Protein AF-A0A7S4DII8-F1 (afdb_monomer_lite)

Foldseek 3Di:
DDDDDDDDDDDDDPPPPPDPPPPPPVVVVPPLDDDDPLVLLV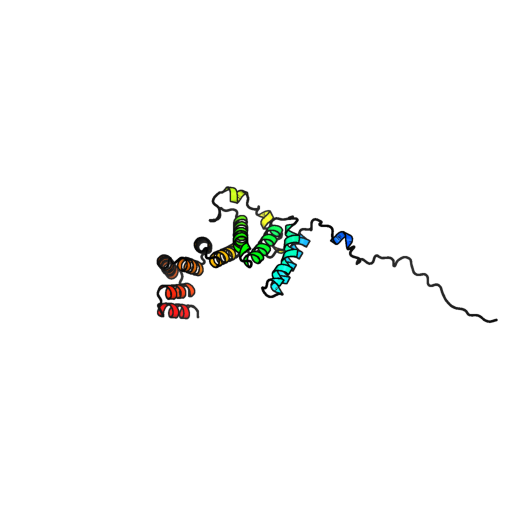LLVVLVVLVVVDDPDPVSLVVSVVSLCSSCVHPDADQSNLLSLLSNLVSQCVPPVSNVVSLVSLVLSLLLVDCDQDPPHDDNVSNVVRDDPVRNCPCPVSHPDDPSLVSLLVSLVSCVVVLVLVVSLVSCVVSVVLLSNLVSCVSVVVLVVSLVSLVVVCVVPNALSSLVSNCVSVVDPVSNVVSVVRVD

InterPro domains:
  IPR044244 Tetratricopeptide repeat protein TTC27/Emw1 [PTHR16193] (22-232)

Sequence (232 aa):
KFTEREGAEVDRDPAEAAAEPNTVADAGLTSDGNLRMVDQAILLALCLDVQNSNPKCGLTREQMQPYLDRVLKNPNNWMIYSTGLLERAWLECERTHARERAVLQLQALVDQHSNRLALTQSTTRSVEESAPVGDRLAYVHHLVYPPRWELKKDTAQRYAGMGVFGSAAAMFEELGMWEEVVECYTGMGQTQRAKKIVEERLATEPTPGLWAALGGLEQSKEHYQKAWELSK

Radius of gyration: 28.79 Å; chains: 1; bounding box: 94×70×75 Å

pLDDT: mean 84.73, std 17.84, range [30.33, 96.75]

Structure (mmCIF, N/CA/C/O backbone):
data_AF-A0A7S4DII8-F1
#
_entry.id   AF-A0A7S4DII8-F1
#
loop_
_atom_site.group_PDB
_atom_site.id
_atom_site.type_symbol
_atom_site.label_atom_id
_atom_site.label_alt_id
_atom_site.label_comp_id
_atom_site.label_asym_id
_atom_site.label_entity_id
_atom_site.label_seq_id
_atom_site.pdbx_PDB_ins_code
_atom_site.Cartn_x
_atom_site.Cartn_y
_atom_site.Cartn_z
_atom_site.occupancy
_atom_site.B_iso_or_equiv
_atom_site.auth_seq_id
_atom_site.auth_comp_id
_atom_site.auth_asym_id
_atom_site.auth_atom_id
_atom_site.pdbx_PDB_model_num
ATOM 1 N N . LYS A 1 1 ? 67.537 -51.366 -47.519 1.00 40.41 1 LYS A N 1
ATOM 2 C CA . LYS A 1 1 ? 67.077 -50.123 -46.858 1.00 40.41 1 LYS A CA 1
ATOM 3 C C . LYS A 1 1 ? 65.574 -50.066 -47.057 1.00 40.41 1 LYS A C 1
ATOM 5 O O . LYS A 1 1 ? 65.140 -49.909 -48.186 1.00 40.41 1 LYS A O 1
ATOM 10 N N . PHE A 1 2 ? 64.837 -50.388 -46.003 1.00 30.33 2 PHE A N 1
ATOM 11 C CA . PHE A 1 2 ? 63.390 -50.563 -45.973 1.00 30.33 2 PHE A CA 1
ATOM 12 C C . PHE A 1 2 ? 62.877 -49.457 -45.052 1.00 30.33 2 PHE A C 1
ATOM 14 O O . PHE A 1 2 ? 63.332 -49.408 -43.914 1.00 30.33 2 PHE A O 1
ATOM 21 N N . THR A 1 3 ? 62.024 -48.563 -45.540 1.00 33.75 3 THR A N 1
ATOM 22 C CA . THR A 1 3 ? 61.312 -47.578 -44.710 1.00 33.75 3 THR A CA 1
ATOM 23 C C . THR A 1 3 ? 59.948 -47.319 -45.344 1.00 33.75 3 THR A C 1
ATOM 25 O O . THR A 1 3 ? 59.850 -46.643 -46.364 1.00 33.75 3 THR A O 1
ATOM 28 N N . GLU A 1 4 ? 58.975 -48.032 -44.778 1.00 33.38 4 GLU A N 1
ATOM 29 C CA . GLU A 1 4 ? 57.626 -47.619 -44.357 1.00 33.38 4 GLU A CA 1
ATOM 30 C C . GLU A 1 4 ? 56.698 -46.850 -45.317 1.00 33.38 4 GLU A C 1
ATOM 32 O O . GLU A 1 4 ? 56.954 -45.734 -45.759 1.00 33.38 4 GLU A O 1
ATOM 37 N N . ARG A 1 5 ? 55.545 -47.493 -45.558 1.00 38.06 5 ARG A N 1
ATOM 38 C CA . ARG A 1 5 ? 54.256 -46.904 -45.941 1.00 38.06 5 ARG A CA 1
ATOM 39 C C . ARG A 1 5 ? 53.531 -46.445 -44.674 1.00 38.06 5 ARG A C 1
ATOM 41 O O . ARG A 1 5 ? 53.504 -47.231 -43.739 1.00 38.06 5 ARG A O 1
ATOM 48 N N . GLU A 1 6 ? 52.867 -45.292 -44.736 1.00 32.00 6 GLU A N 1
ATOM 49 C CA . GLU A 1 6 ? 51.623 -44.874 -44.044 1.00 32.00 6 GLU A CA 1
ATOM 50 C C . GLU A 1 6 ? 51.442 -43.371 -44.358 1.00 32.00 6 GLU A C 1
ATOM 52 O O . GLU A 1 6 ? 52.433 -42.667 -44.493 1.00 32.00 6 GLU A O 1
ATOM 57 N N . GLY A 1 7 ? 50.278 -42.767 -44.577 1.00 31.52 7 GLY A N 1
ATOM 58 C CA . GLY A 1 7 ? 48.875 -43.157 -44.522 1.00 31.52 7 GLY A CA 1
ATOM 59 C C . GLY A 1 7 ? 48.056 -42.038 -45.199 1.00 31.52 7 GLY A C 1
ATOM 60 O O . GLY A 1 7 ? 48.564 -40.945 -45.438 1.00 31.52 7 GLY A O 1
ATOM 61 N N . ALA A 1 8 ? 46.823 -42.355 -45.586 1.00 32.09 8 ALA A N 1
ATOM 62 C CA . ALA A 1 8 ? 45.967 -41.572 -46.471 1.00 32.09 8 ALA A CA 1
ATOM 63 C C . ALA A 1 8 ? 45.581 -40.173 -45.945 1.00 32.09 8 ALA A C 1
ATOM 65 O O . ALA A 1 8 ? 45.189 -40.006 -44.791 1.00 32.09 8 ALA A O 1
ATOM 66 N N . GLU A 1 9 ? 45.627 -39.195 -46.848 1.00 32.97 9 GLU A N 1
ATOM 67 C CA . GLU A 1 9 ? 45.079 -37.849 -46.701 1.00 32.97 9 GLU A CA 1
ATOM 68 C C . GLU A 1 9 ? 43.548 -37.941 -46.833 1.00 32.97 9 GLU A C 1
ATOM 70 O O . GLU A 1 9 ? 43.020 -38.258 -47.899 1.00 32.97 9 GLU A O 1
ATOM 75 N N . VAL A 1 10 ? 42.832 -37.775 -45.718 1.00 37.22 10 VAL A N 1
ATOM 76 C CA . VAL A 1 10 ? 41.367 -37.680 -45.715 1.00 37.22 10 VAL A CA 1
ATOM 77 C C . VAL A 1 10 ? 41.007 -36.221 -45.967 1.00 37.22 10 VAL A C 1
ATOM 79 O O . VAL A 1 10 ? 41.118 -35.388 -45.065 1.00 37.22 10 VAL A O 1
ATOM 82 N N . ASP A 1 11 ? 40.592 -35.943 -47.202 1.00 35.69 11 ASP A N 1
ATOM 83 C CA . ASP A 1 11 ? 39.875 -34.732 -47.599 1.00 35.69 11 ASP A CA 1
ATOM 84 C C . ASP A 1 11 ? 38.694 -34.525 -46.637 1.00 35.69 11 ASP A C 1
ATOM 86 O O . ASP A 1 11 ? 37.778 -35.347 -46.568 1.00 35.69 11 ASP A O 1
ATOM 90 N N . ARG A 1 12 ? 38.739 -33.451 -45.843 1.00 36.56 12 ARG A N 1
ATOM 91 C CA . ARG A 1 12 ? 37.585 -32.979 -45.073 1.00 36.56 12 ARG A CA 1
ATOM 92 C C . ARG A 1 12 ? 36.904 -31.884 -45.883 1.00 36.56 12 ARG A C 1
ATOM 94 O O . ARG A 1 12 ? 37.517 -30.858 -46.167 1.00 36.56 12 ARG A O 1
ATOM 101 N N . ASP A 1 13 ? 35.650 -32.134 -46.248 1.00 34.12 13 ASP A N 1
ATOM 102 C CA . ASP A 1 13 ? 34.778 -31.226 -46.993 1.00 34.12 13 ASP A CA 1
ATOM 103 C C . ASP A 1 13 ? 34.766 -29.795 -46.408 1.00 34.12 13 ASP A C 1
ATOM 105 O O . ASP A 1 13 ? 34.750 -29.621 -45.186 1.00 34.12 13 ASP A O 1
ATOM 109 N N . PRO A 1 14 ? 34.667 -28.738 -47.240 1.00 39.62 14 PRO A N 1
ATOM 110 C CA . PRO A 1 14 ? 34.670 -27.340 -46.793 1.00 39.62 14 PRO A CA 1
ATOM 111 C C . PRO A 1 14 ? 33.338 -26.883 -46.156 1.00 39.62 14 PRO A C 1
ATOM 113 O O . PRO A 1 14 ? 33.061 -25.687 -46.088 1.00 39.62 14 PRO A O 1
ATOM 116 N N . ALA A 1 15 ? 32.493 -27.809 -45.696 1.00 40.50 15 ALA A N 1
ATOM 117 C CA . ALA A 1 15 ? 31.134 -27.533 -45.225 1.00 40.50 15 ALA A CA 1
ATOM 118 C C . ALA A 1 15 ? 30.969 -27.533 -43.691 1.00 40.50 15 ALA A C 1
ATOM 120 O O . ALA A 1 15 ? 29.856 -27.352 -43.203 1.00 40.50 15 ALA A O 1
ATOM 121 N N . GLU A 1 16 ? 32.050 -27.680 -42.919 1.00 36.59 16 GLU A N 1
ATOM 122 C CA . GLU A 1 16 ? 32.001 -27.743 -41.446 1.00 36.59 16 GLU A CA 1
ATOM 123 C C . GLU A 1 16 ? 32.653 -26.520 -40.769 1.00 36.59 16 GLU A C 1
ATOM 125 O O . GLU A 1 16 ? 33.280 -26.610 -39.720 1.00 36.59 16 GLU A O 1
ATOM 130 N N . ALA A 1 17 ? 32.493 -25.341 -41.377 1.00 38.16 17 ALA A N 1
ATOM 131 C CA . ALA A 1 17 ? 32.779 -24.040 -40.759 1.00 38.16 17 ALA A CA 1
ATOM 132 C C . ALA A 1 17 ? 31.478 -23.267 -40.459 1.00 38.16 17 ALA A C 1
ATOM 134 O O . ALA A 1 17 ? 31.406 -22.044 -40.598 1.00 38.16 17 ALA A O 1
ATOM 135 N N . ALA A 1 18 ? 30.417 -23.986 -40.082 1.00 40.31 18 ALA A N 1
ATOM 136 C CA . ALA A 1 18 ? 29.196 -23.382 -39.571 1.00 40.31 18 ALA A CA 1
ATOM 137 C C . ALA A 1 18 ? 29.455 -22.880 -38.143 1.00 40.31 18 ALA A C 1
ATOM 139 O O . ALA A 1 18 ? 29.553 -23.667 -37.209 1.00 40.31 18 ALA A O 1
ATOM 140 N N . ALA A 1 19 ? 29.617 -21.560 -38.039 1.00 43.53 19 ALA A N 1
ATOM 141 C CA . ALA A 1 19 ? 29.603 -20.722 -36.844 1.00 43.53 19 ALA A CA 1
ATOM 142 C C . ALA A 1 19 ? 29.223 -21.434 -35.533 1.00 43.53 19 ALA A C 1
ATOM 144 O O . ALA A 1 19 ? 28.064 -21.795 -35.333 1.00 43.53 19 ALA A O 1
ATOM 145 N N . GLU A 1 20 ? 30.166 -21.525 -34.594 1.00 37.75 20 GLU A N 1
ATOM 146 C CA . GLU A 1 20 ? 29.816 -21.675 -33.181 1.00 37.75 20 GLU A CA 1
ATOM 147 C C . GLU A 1 20 ? 28.976 -20.452 -32.764 1.00 37.75 20 GLU A C 1
ATOM 149 O O . GLU A 1 20 ? 29.495 -19.333 -32.777 1.00 37.75 20 GLU A O 1
ATOM 154 N N . PRO A 1 21 ? 27.690 -20.591 -32.390 1.00 46.25 21 PRO A N 1
ATOM 155 C CA . PRO A 1 21 ? 26.847 -19.425 -32.138 1.00 46.25 21 PRO A CA 1
ATOM 156 C C . PRO A 1 21 ? 26.993 -18.864 -30.712 1.00 46.25 21 PRO A C 1
ATOM 158 O O . PRO A 1 21 ? 26.173 -18.050 -30.305 1.00 46.25 21 PRO A O 1
ATOM 161 N N . ASN A 1 22 ? 28.006 -19.270 -29.935 1.00 48.00 22 ASN A N 1
ATOM 162 C CA . ASN A 1 22 ? 28.030 -19.042 -28.482 1.00 48.00 22 ASN A CA 1
ATOM 163 C C . ASN A 1 22 ? 29.329 -18.430 -27.932 1.00 48.00 22 ASN A C 1
ATOM 165 O O . ASN A 1 22 ? 29.683 -18.670 -26.780 1.00 48.00 22 ASN A O 1
ATOM 169 N N . THR A 1 23 ? 30.015 -17.578 -28.691 1.00 44.47 23 THR A N 1
ATOM 170 C CA . THR A 1 23 ? 30.897 -16.579 -28.066 1.00 44.47 23 THR A CA 1
ATOM 171 C C . THR A 1 23 ? 30.128 -15.271 -27.963 1.00 44.47 23 THR A C 1
ATOM 173 O O . THR A 1 23 ? 30.103 -14.451 -28.876 1.00 44.47 23 THR A O 1
ATOM 176 N N . VAL A 1 24 ? 29.422 -15.098 -26.843 1.00 53.53 24 VAL A N 1
ATOM 177 C CA . VAL A 1 24 ? 28.792 -13.818 -26.510 1.00 53.53 24 VAL A CA 1
ATOM 178 C C . VAL A 1 24 ? 29.931 -12.807 -26.384 1.00 53.53 24 VAL A C 1
ATOM 180 O O . VAL A 1 24 ? 30.729 -12.881 -25.454 1.00 53.53 24 VAL A O 1
ATOM 183 N N . ALA A 1 25 ? 30.087 -11.928 -27.373 1.00 51.91 25 ALA A N 1
ATOM 184 C CA . ALA A 1 25 ? 31.142 -10.926 -27.368 1.00 51.91 25 ALA A CA 1
ATOM 185 C C . ALA A 1 25 ? 30.905 -9.950 -26.202 1.00 51.91 25 ALA A C 1
ATOM 187 O O . ALA A 1 25 ? 30.083 -9.037 -26.288 1.00 51.91 25 ALA A O 1
ATOM 188 N N . ASP A 1 26 ? 31.640 -10.156 -25.110 1.00 53.94 26 ASP A N 1
ATOM 189 C CA . ASP A 1 26 ? 31.496 -9.454 -23.824 1.00 53.94 26 ASP A CA 1
ATOM 190 C C . ASP A 1 26 ? 31.662 -7.924 -23.945 1.00 53.94 26 ASP A C 1
ATOM 192 O O . ASP A 1 26 ? 31.077 -7.131 -23.209 1.00 53.94 26 ASP A O 1
ATOM 196 N N . ALA A 1 27 ? 32.383 -7.475 -24.976 1.00 54.47 27 ALA A N 1
ATOM 197 C CA . ALA A 1 27 ? 32.589 -6.058 -25.262 1.00 54.47 27 ALA A CA 1
ATOM 198 C C . ALA A 1 27 ? 31.288 -5.298 -25.601 1.00 54.47 27 ALA A C 1
ATOM 200 O O . ALA A 1 27 ? 31.200 -4.103 -25.334 1.00 54.47 27 ALA A O 1
ATOM 201 N N . GLY A 1 28 ? 30.264 -5.967 -26.150 1.00 55.03 28 GLY A N 1
ATOM 202 C CA . GLY A 1 28 ? 28.952 -5.358 -26.414 1.00 55.03 28 GLY A CA 1
ATOM 203 C C . GLY A 1 28 ? 28.025 -5.333 -25.193 1.00 55.03 28 GLY A C 1
ATOM 204 O O . GLY A 1 28 ? 27.148 -4.471 -25.109 1.00 55.03 28 GLY A O 1
ATOM 205 N N . LEU A 1 29 ? 28.245 -6.233 -24.227 1.00 55.31 29 LEU A N 1
ATOM 206 C CA . LEU A 1 29 ? 27.440 -6.387 -23.005 1.00 55.31 29 LEU A CA 1
ATOM 207 C C . LEU A 1 29 ? 27.667 -5.259 -21.987 1.00 55.31 29 LEU A C 1
ATOM 209 O O . LEU A 1 29 ? 26.799 -4.992 -21.160 1.00 55.31 29 LEU A O 1
ATOM 213 N N . THR A 1 30 ? 28.805 -4.569 -22.076 1.00 58.28 30 THR A N 1
ATOM 214 C CA . THR A 1 30 ? 29.128 -3.391 -21.249 1.00 58.28 30 THR A CA 1
ATOM 215 C C . THR A 1 30 ? 28.595 -2.078 -21.825 1.00 58.28 30 THR A C 1
ATOM 217 O O . THR A 1 30 ? 28.635 -1.049 -21.151 1.00 58.28 30 THR A O 1
ATOM 220 N N . SER A 1 31 ? 28.074 -2.088 -23.058 1.00 65.25 31 SER A N 1
ATOM 221 C CA . SER A 1 31 ? 27.426 -0.906 -23.619 1.00 65.25 31 SER A CA 1
ATOM 222 C C . SER A 1 31 ? 26.049 -0.719 -22.975 1.00 65.25 31 SER A C 1
ATOM 224 O O . SER A 1 31 ? 25.193 -1.604 -23.008 1.00 65.25 31 SER A O 1
ATOM 226 N N . ASP A 1 32 ? 25.824 0.450 -22.374 1.00 70.50 32 ASP A N 1
ATOM 227 C CA . ASP A 1 32 ? 24.556 0.856 -21.756 1.00 70.50 32 ASP A CA 1
ATOM 228 C C . ASP A 1 32 ? 23.466 1.148 -22.811 1.00 70.50 32 ASP A C 1
ATOM 230 O O . ASP A 1 32 ? 22.882 2.231 -22.870 1.00 70.50 32 ASP A O 1
ATOM 234 N N . GLY A 1 33 ? 23.195 0.183 -23.689 1.00 82.19 33 GLY A N 1
ATOM 235 C CA . GLY A 1 33 ? 22.183 0.291 -24.733 1.00 82.19 33 GLY A CA 1
ATOM 236 C C . GLY A 1 33 ? 20.759 0.358 -24.175 1.00 82.19 33 GLY A C 1
ATOM 237 O O . GLY A 1 33 ? 20.465 -0.082 -23.054 1.00 82.19 33 GLY A O 1
ATOM 238 N N . ASN A 1 34 ? 19.836 0.889 -24.976 1.00 87.38 34 ASN A N 1
ATOM 239 C CA . ASN A 1 34 ? 18.417 0.792 -24.656 1.00 87.38 34 ASN A CA 1
ATOM 240 C C . ASN A 1 34 ? 17.956 -0.673 -24.764 1.00 87.38 34 ASN A C 1
ATOM 242 O O . ASN A 1 34 ? 18.225 -1.337 -25.763 1.00 87.38 34 ASN A O 1
ATOM 246 N N . LEU A 1 35 ? 17.284 -1.173 -23.726 1.00 88.88 35 LEU A N 1
ATOM 247 C CA . LEU A 1 35 ? 16.740 -2.531 -23.714 1.00 88.88 35 LEU A CA 1
ATOM 248 C C . LEU A 1 35 ? 15.432 -2.574 -24.492 1.00 88.88 35 LEU A C 1
ATOM 250 O O . LEU A 1 35 ? 14.700 -1.589 -24.544 1.00 88.88 35 LEU A O 1
ATOM 254 N N . ARG A 1 36 ? 15.091 -3.738 -25.043 1.00 92.00 36 ARG A N 1
ATOM 255 C CA . ARG A 1 36 ? 13.743 -3.942 -25.582 1.00 92.00 36 ARG A CA 1
ATOM 256 C C . ARG A 1 36 ? 12.759 -4.079 -24.421 1.00 92.00 36 ARG A C 1
ATOM 258 O O . ARG A 1 36 ? 13.123 -4.543 -23.342 1.00 92.00 36 ARG A O 1
ATOM 265 N N . MET A 1 37 ? 11.491 -3.749 -24.660 1.00 92.31 37 MET A N 1
ATOM 266 C CA . MET A 1 37 ? 10.430 -3.863 -23.648 1.00 92.31 37 MET A CA 1
ATOM 267 C C . MET A 1 37 ? 10.325 -5.279 -23.056 1.00 92.31 37 MET A C 1
ATOM 269 O O . MET A 1 37 ? 10.137 -5.438 -21.855 1.00 92.31 37 MET A O 1
ATOM 273 N N . VAL A 1 38 ? 10.505 -6.312 -23.885 1.00 92.31 38 VAL A N 1
ATOM 274 C CA . VAL A 1 38 ? 10.486 -7.716 -23.438 1.00 92.31 38 VAL A CA 1
ATOM 275 C C . VAL A 1 38 ? 11.648 -8.013 -22.489 1.00 92.31 38 VAL A C 1
ATOM 277 O O . VAL A 1 38 ? 11.435 -8.635 -21.455 1.00 92.31 38 VAL A O 1
ATOM 280 N N . ASP A 1 39 ? 12.852 -7.517 -22.787 1.00 92.62 39 ASP A N 1
ATOM 281 C CA . ASP A 1 39 ? 14.021 -7.720 -21.923 1.00 92.62 39 ASP A CA 1
ATOM 282 C C . ASP A 1 39 ? 13.822 -7.010 -20.571 1.00 92.62 39 ASP A C 1
ATOM 284 O O . ASP A 1 39 ? 14.167 -7.552 -19.526 1.00 92.62 39 ASP A O 1
ATOM 288 N N . GLN A 1 40 ? 13.191 -5.828 -20.567 1.00 93.81 40 GLN A N 1
ATOM 289 C CA . GLN A 1 40 ? 12.830 -5.122 -19.331 1.00 93.81 40 GLN A CA 1
ATOM 290 C C . GLN A 1 40 ? 11.802 -5.893 -18.497 1.00 93.81 40 GLN A C 1
ATOM 292 O O . GLN A 1 40 ? 11.956 -5.987 -17.282 1.00 93.81 40 GLN A O 1
ATOM 297 N N . ALA A 1 41 ? 10.784 -6.476 -19.135 1.00 93.88 41 ALA A N 1
ATOM 298 C CA . ALA A 1 41 ? 9.806 -7.318 -18.449 1.00 93.88 41 ALA A CA 1
ATOM 299 C C . ALA A 1 41 ? 10.453 -8.585 -17.861 1.00 93.88 41 ALA A C 1
ATOM 301 O O . ALA A 1 41 ? 10.139 -8.962 -16.736 1.00 93.88 41 ALA A O 1
ATOM 302 N N . ILE A 1 42 ? 11.406 -9.200 -18.574 1.00 94.25 42 ILE A N 1
ATOM 303 C CA . ILE A 1 42 ? 12.176 -10.346 -18.066 1.00 94.25 42 ILE A CA 1
ATOM 304 C C . ILE A 1 42 ? 13.004 -9.946 -16.839 1.00 94.25 42 ILE A C 1
ATOM 306 O O . ILE A 1 42 ? 13.022 -10.686 -15.861 1.00 94.25 42 ILE A O 1
ATOM 310 N N . LEU A 1 43 ? 13.656 -8.778 -16.845 1.00 94.69 43 LEU A N 1
ATOM 311 C CA . LEU A 1 43 ? 14.414 -8.304 -15.679 1.00 94.69 43 LEU A CA 1
ATOM 312 C C . LEU A 1 43 ? 13.522 -8.096 -14.446 1.00 94.69 43 LEU A C 1
ATOM 314 O O . LEU A 1 43 ? 13.935 -8.455 -13.347 1.00 94.69 43 LEU A O 1
ATOM 318 N N . LEU A 1 44 ? 12.307 -7.569 -14.621 1.00 95.00 44 LEU A N 1
ATOM 319 C CA . LEU A 1 44 ? 11.323 -7.457 -13.535 1.00 95.00 44 LEU A CA 1
ATOM 320 C C . LEU A 1 44 ? 10.868 -8.840 -13.044 1.00 95.00 44 LEU A C 1
ATOM 322 O O . LEU A 1 44 ? 10.808 -9.086 -11.845 1.00 95.00 44 LEU A O 1
ATOM 326 N N . ALA A 1 45 ? 10.639 -9.790 -13.953 1.00 94.75 45 ALA A N 1
ATOM 327 C CA . ALA A 1 45 ? 10.307 -11.161 -13.570 1.00 94.75 45 ALA A CA 1
ATOM 328 C C . ALA A 1 45 ? 11.439 -11.840 -12.774 1.00 94.75 45 ALA A C 1
ATOM 330 O O . ALA A 1 45 ? 11.169 -12.520 -11.787 1.00 94.75 45 ALA A O 1
ATOM 331 N N . LEU A 1 46 ? 12.704 -11.622 -13.157 1.00 95.25 46 LEU A N 1
ATOM 332 C CA . LEU A 1 46 ? 13.870 -12.105 -12.406 1.00 95.25 46 LEU A CA 1
ATOM 333 C C . LEU A 1 46 ? 13.984 -11.434 -11.030 1.00 95.25 46 LEU A C 1
ATOM 335 O O . LEU A 1 46 ? 14.320 -12.094 -10.050 1.00 95.25 46 LEU A O 1
ATOM 339 N N . CYS A 1 47 ? 13.677 -10.139 -10.940 1.00 95.25 47 CYS A N 1
ATOM 340 C CA . CYS A 1 47 ? 13.616 -9.409 -9.674 1.00 95.25 47 CYS A CA 1
ATOM 341 C C . CYS A 1 47 ? 12.588 -10.046 -8.720 1.00 95.25 47 CYS A C 1
ATOM 343 O O . CYS A 1 47 ? 12.902 -10.346 -7.565 1.00 95.25 47 CYS A O 1
ATOM 345 N N . LEU A 1 48 ? 11.390 -10.344 -9.227 1.00 93.44 48 LEU A N 1
ATOM 346 C CA . LEU A 1 48 ? 10.337 -11.023 -8.476 1.00 93.44 48 LEU A CA 1
ATOM 347 C C . LEU A 1 48 ? 10.718 -12.462 -8.085 1.00 93.44 48 LEU A C 1
ATOM 349 O O . LEU A 1 48 ? 10.418 -12.898 -6.975 1.00 93.44 48 LEU A O 1
ATOM 353 N N . ASP A 1 49 ? 11.405 -13.202 -8.956 1.00 95.19 49 ASP A N 1
ATOM 354 C CA . ASP A 1 49 ? 11.904 -14.547 -8.641 1.00 95.19 49 ASP A CA 1
ATOM 355 C C . ASP A 1 49 ? 12.898 -14.531 -7.470 1.00 95.19 49 ASP A C 1
ATOM 357 O O . ASP A 1 49 ? 12.782 -15.328 -6.535 1.00 95.19 49 ASP A O 1
ATOM 361 N N . VAL A 1 50 ? 13.812 -13.553 -7.450 1.00 94.88 50 VAL A N 1
ATOM 362 C CA . VAL A 1 50 ? 14.715 -13.327 -6.311 1.00 94.88 50 VAL A CA 1
ATOM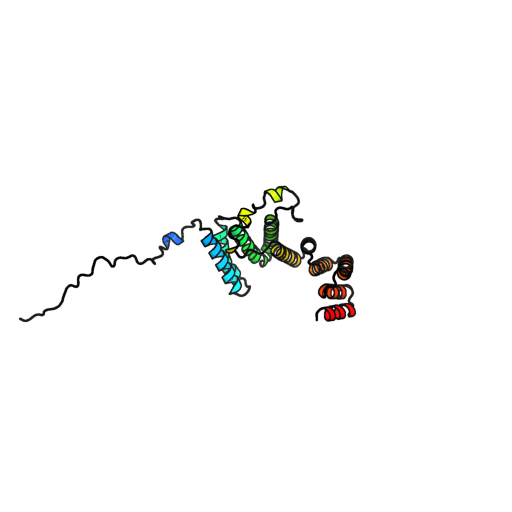 363 C C . VAL A 1 50 ? 13.916 -13.053 -5.037 1.00 94.88 50 VAL A C 1
ATOM 365 O O . VAL A 1 50 ? 14.241 -13.621 -3.994 1.00 94.88 50 VAL A O 1
ATOM 368 N N . GLN A 1 51 ? 12.863 -12.235 -5.109 1.00 92.44 51 GLN A N 1
ATOM 369 C CA . GLN A 1 51 ? 12.002 -11.944 -3.961 1.00 92.44 51 GLN A CA 1
ATOM 370 C C . GLN A 1 51 ? 11.286 -13.191 -3.425 1.00 92.44 51 GLN A C 1
ATOM 372 O O . GLN A 1 51 ? 11.170 -13.351 -2.211 1.00 92.44 51 GLN A O 1
ATOM 377 N N . ASN A 1 52 ? 10.809 -14.064 -4.315 1.00 93.44 52 ASN A N 1
ATOM 378 C CA . ASN A 1 52 ? 10.056 -15.266 -3.957 1.00 93.44 52 ASN A CA 1
ATOM 379 C C . ASN A 1 52 ? 10.952 -16.394 -3.431 1.00 93.44 52 ASN A C 1
ATOM 381 O O . ASN A 1 52 ? 10.543 -17.150 -2.551 1.00 93.44 52 ASN A O 1
ATOM 385 N N . SER A 1 53 ? 12.170 -16.503 -3.961 1.00 94.69 53 SER A N 1
ATOM 386 C CA . SER A 1 53 ? 13.113 -17.576 -3.628 1.00 94.69 53 SER A CA 1
ATOM 387 C C . SER A 1 53 ? 13.932 -17.302 -2.364 1.00 94.69 53 SER A C 1
ATOM 389 O O . SER A 1 53 ? 14.520 -18.225 -1.800 1.00 94.69 53 SER A O 1
ATOM 391 N N . ASN A 1 54 ? 13.989 -16.049 -1.904 1.00 93.19 54 ASN A N 1
ATOM 392 C CA . ASN A 1 54 ? 14.831 -15.638 -0.784 1.00 93.19 54 ASN A CA 1
ATOM 393 C C . ASN A 1 54 ? 14.011 -15.100 0.397 1.00 93.19 54 ASN A C 1
ATOM 395 O O . ASN A 1 54 ? 12.930 -14.538 0.222 1.00 93.19 54 ASN A O 1
ATOM 399 N N . PRO A 1 55 ? 14.529 -15.206 1.634 1.00 92.94 55 PRO A N 1
ATOM 400 C CA . PRO A 1 55 ? 13.902 -14.570 2.784 1.00 92.94 55 PRO A CA 1
ATOM 401 C C . PRO A 1 55 ? 13.924 -13.040 2.658 1.00 92.94 55 PRO A C 1
ATOM 403 O O . PRO A 1 55 ? 14.803 -12.451 2.022 1.00 92.94 55 PRO A O 1
ATOM 406 N N . LYS A 1 56 ? 12.990 -12.373 3.345 1.00 86.88 56 LYS A N 1
ATOM 407 C CA . LYS A 1 56 ? 12.961 -10.908 3.446 1.00 86.88 56 LYS A CA 1
ATOM 408 C C . LYS A 1 56 ? 14.132 -10.426 4.308 1.00 86.88 56 LYS A C 1
ATOM 410 O O . LYS A 1 56 ? 14.061 -10.453 5.534 1.00 86.88 56 LYS A O 1
ATOM 415 N N . CYS A 1 57 ? 15.224 -10.009 3.674 1.00 88.88 57 CYS A N 1
ATOM 416 C CA . CYS A 1 57 ? 16.389 -9.444 4.348 1.00 88.88 57 CYS A CA 1
ATOM 417 C C . CYS A 1 57 ? 17.065 -8.366 3.487 1.00 88.88 57 CYS A C 1
ATOM 419 O O . CYS A 1 57 ? 16.739 -8.181 2.312 1.00 88.88 57 CYS A O 1
ATOM 421 N N . GLY A 1 58 ? 18.026 -7.646 4.075 1.00 89.25 58 GLY A N 1
ATOM 422 C CA . GLY A 1 58 ? 18.764 -6.598 3.367 1.00 89.25 58 GLY A CA 1
ATOM 423 C C . GLY A 1 58 ? 19.508 -7.109 2.130 1.00 89.25 58 GLY A C 1
ATOM 424 O O . GLY A 1 58 ? 19.549 -6.398 1.135 1.00 89.25 58 GLY A O 1
ATOM 425 N N . LEU A 1 59 ? 20.027 -8.343 2.159 1.00 91.69 59 LEU A N 1
ATOM 426 C CA . LEU A 1 59 ? 20.770 -8.924 1.037 1.00 91.69 59 LEU A CA 1
ATOM 427 C C . LEU A 1 59 ? 19.882 -9.126 -0.197 1.00 91.69 59 LEU A C 1
ATOM 429 O O . LEU A 1 59 ? 20.267 -8.722 -1.288 1.00 91.69 59 LEU A O 1
ATOM 433 N N . THR A 1 60 ? 18.675 -9.668 -0.008 1.00 92.62 60 THR A N 1
ATOM 434 C CA . THR A 1 60 ? 17.684 -9.855 -1.080 1.00 92.62 60 THR A CA 1
ATOM 435 C C . THR A 1 60 ? 17.376 -8.529 -1.771 1.00 92.62 60 THR A C 1
ATOM 437 O O . THR A 1 60 ? 17.350 -8.451 -2.994 1.00 92.62 60 THR A O 1
ATOM 440 N N . ARG A 1 61 ? 17.239 -7.446 -0.998 1.00 91.88 61 ARG A N 1
ATOM 441 C CA . ARG A 1 61 ? 17.035 -6.102 -1.550 1.00 91.88 61 ARG A CA 1
ATOM 442 C C . ARG A 1 61 ? 18.223 -5.623 -2.380 1.00 91.88 61 ARG A C 1
ATOM 444 O O . ARG A 1 61 ? 18.014 -5.114 -3.476 1.00 91.88 61 ARG A O 1
ATOM 451 N N . GLU A 1 62 ? 19.446 -5.752 -1.866 1.00 93.44 62 GLU A N 1
ATOM 452 C CA . GLU A 1 62 ? 20.633 -5.321 -2.616 1.00 93.44 62 GLU A CA 1
ATOM 453 C C . GLU A 1 62 ? 20.832 -6.160 -3.894 1.00 93.44 62 GLU A C 1
ATOM 455 O O . GLU A 1 62 ? 21.324 -5.642 -4.891 1.00 93.44 62 GLU A O 1
ATOM 460 N N . GLN A 1 63 ? 20.385 -7.422 -3.906 1.00 94.88 63 GLN A N 1
ATOM 461 C CA . GLN A 1 63 ? 20.363 -8.265 -5.106 1.00 94.88 63 GLN A CA 1
ATOM 462 C C . GLN A 1 63 ? 19.288 -7.836 -6.117 1.00 94.88 63 GLN A C 1
ATOM 464 O O . GLN A 1 63 ? 19.529 -7.896 -7.319 1.00 94.88 63 GLN A O 1
ATOM 469 N N . MET A 1 64 ? 18.115 -7.396 -5.655 1.00 95.12 64 MET A N 1
ATOM 470 C CA . MET A 1 64 ? 17.016 -6.934 -6.517 1.00 95.12 64 MET A CA 1
ATOM 471 C C . MET A 1 64 ? 17.287 -5.559 -7.151 1.00 95.12 64 MET A C 1
ATOM 473 O O . MET A 1 64 ? 16.937 -5.323 -8.308 1.00 95.12 64 MET A O 1
ATOM 477 N N . GLN A 1 65 ? 17.946 -4.658 -6.418 1.00 94.50 65 GLN A N 1
ATOM 478 C CA . GLN A 1 65 ? 18.232 -3.284 -6.844 1.00 94.50 65 GLN A CA 1
ATOM 479 C C . GLN A 1 65 ? 18.831 -3.146 -8.265 1.00 94.50 65 GLN A C 1
ATOM 481 O O . GLN A 1 65 ? 18.299 -2.341 -9.032 1.00 94.50 65 GLN A O 1
ATOM 486 N N . PRO A 1 66 ? 19.870 -3.903 -8.683 1.00 94.56 66 PRO A N 1
ATOM 487 C CA . PRO A 1 66 ? 20.456 -3.755 -10.018 1.00 94.56 66 PRO A CA 1
ATOM 488 C C . PRO A 1 66 ? 19.483 -4.069 -11.164 1.00 94.56 66 PRO A C 1
ATOM 490 O O . PRO A 1 66 ? 19.564 -3.428 -12.214 1.00 94.56 66 PRO A O 1
ATOM 493 N N . TYR A 1 67 ? 18.547 -5.008 -10.981 1.00 94.69 67 TYR A N 1
ATOM 494 C CA . TYR A 1 67 ? 17.517 -5.297 -11.988 1.00 94.69 67 TYR A CA 1
ATOM 495 C C . TYR A 1 67 ? 16.610 -4.081 -12.192 1.00 94.69 67 TYR A C 1
ATOM 497 O O . TYR A 1 67 ? 16.375 -3.651 -13.324 1.00 94.69 67 TYR A O 1
ATOM 505 N N . LEU A 1 68 ? 16.166 -3.483 -11.086 1.00 95.38 68 LEU A N 1
ATOM 506 C CA . LEU A 1 68 ? 15.304 -2.306 -11.086 1.00 95.38 68 LEU A CA 1
ATOM 507 C C . LEU A 1 68 ? 16.016 -1.087 -11.670 1.00 95.38 68 LEU A C 1
ATOM 509 O O . LEU A 1 68 ? 15.473 -0.427 -12.555 1.00 95.38 68 LEU A O 1
ATOM 513 N N . ASP A 1 69 ? 17.252 -0.818 -11.251 1.00 94.44 69 ASP A N 1
ATOM 514 C CA . ASP A 1 69 ? 18.040 0.304 -11.765 1.00 94.44 69 ASP A CA 1
ATOM 515 C C . ASP A 1 69 ? 18.262 0.176 -13.279 1.00 94.44 69 ASP A C 1
ATOM 517 O O . ASP A 1 69 ? 18.159 1.160 -14.019 1.00 94.44 69 ASP A O 1
ATOM 521 N N . ARG A 1 70 ? 18.488 -1.050 -13.771 1.00 92.44 70 ARG A N 1
ATOM 522 C CA . ARG A 1 70 ? 18.674 -1.313 -15.201 1.00 92.44 70 ARG A CA 1
ATOM 523 C C . ARG A 1 70 ? 17.416 -1.040 -16.027 1.00 92.44 70 ARG A C 1
ATOM 525 O O . ARG A 1 70 ? 17.541 -0.522 -17.144 1.00 92.44 70 ARG A O 1
ATOM 532 N N . VAL A 1 71 ? 16.238 -1.387 -15.504 1.00 93.56 71 VAL A N 1
ATOM 533 C CA . VAL A 1 71 ? 14.934 -1.133 -16.143 1.00 93.56 71 VAL A CA 1
ATOM 534 C C . VAL A 1 71 ? 14.601 0.359 -16.116 1.00 93.56 71 VAL A C 1
ATOM 536 O O . VAL A 1 71 ? 14.212 0.921 -17.140 1.00 93.56 71 VAL A O 1
ATOM 539 N N . LEU A 1 72 ? 14.813 1.016 -14.974 1.00 93.94 72 LEU A N 1
ATOM 540 C CA . LEU A 1 72 ? 14.455 2.419 -14.757 1.00 93.94 72 LEU A CA 1
ATOM 541 C C . LEU A 1 72 ? 15.384 3.411 -15.470 1.00 93.94 72 LEU A C 1
ATOM 543 O O . LEU A 1 72 ? 14.988 4.555 -15.684 1.00 93.94 72 LEU A O 1
ATOM 547 N N . LYS A 1 73 ? 16.586 2.987 -15.879 1.00 91.62 73 LYS A N 1
ATOM 548 C CA . LYS A 1 73 ? 17.536 3.823 -16.631 1.00 91.62 73 LYS A CA 1
ATOM 549 C C . LYS A 1 73 ? 16.978 4.319 -17.971 1.00 91.62 73 LYS A C 1
ATOM 551 O O . LYS A 1 73 ? 17.222 5.465 -18.326 1.00 91.62 73 LYS A O 1
ATOM 556 N N . ASN A 1 74 ? 16.236 3.475 -18.697 1.00 87.75 74 ASN A N 1
ATOM 557 C CA . ASN A 1 74 ? 15.683 3.793 -20.021 1.00 87.75 74 ASN A CA 1
ATOM 558 C C . ASN A 1 74 ? 14.196 3.385 -20.109 1.00 87.75 74 ASN A C 1
ATOM 560 O O . ASN A 1 74 ? 13.894 2.278 -20.560 1.00 87.75 74 ASN A O 1
ATOM 564 N N . PRO A 1 75 ? 13.244 4.229 -19.677 1.00 84.81 75 PRO A N 1
ATOM 565 C CA . PRO A 1 75 ? 11.823 3.884 -19.698 1.00 84.81 75 PRO A CA 1
ATOM 566 C C . PRO A 1 75 ? 11.254 3.897 -21.126 1.00 84.81 75 PRO A C 1
ATOM 568 O O . PRO A 1 75 ? 11.155 4.949 -21.751 1.00 84.81 75 PRO A O 1
ATOM 571 N N . ASN A 1 76 ? 10.844 2.731 -21.635 1.00 87.38 76 ASN A N 1
ATOM 572 C CA . ASN A 1 76 ? 10.276 2.594 -22.986 1.00 87.38 76 ASN A CA 1
ATOM 573 C C . ASN A 1 76 ? 8.744 2.530 -23.017 1.00 87.38 76 ASN A C 1
ATOM 575 O O . ASN A 1 76 ? 8.124 2.857 -24.025 1.00 87.38 76 ASN A O 1
ATOM 579 N N . ASN A 1 77 ? 8.129 2.050 -21.937 1.00 91.00 77 ASN A N 1
ATOM 580 C CA . ASN A 1 77 ? 6.685 1.897 -21.813 1.00 91.00 77 ASN A CA 1
ATOM 581 C C . ASN A 1 77 ? 6.250 2.265 -20.394 1.00 91.00 77 ASN A C 1
ATOM 583 O O . ASN A 1 77 ? 6.954 1.958 -19.430 1.00 91.00 77 ASN A O 1
ATOM 587 N N . TRP A 1 78 ? 5.079 2.895 -20.283 1.00 91.94 78 TRP A N 1
ATOM 588 C CA . TRP A 1 78 ? 4.565 3.375 -19.007 1.00 91.94 78 TRP A CA 1
ATOM 589 C C . TRP A 1 78 ? 4.338 2.246 -17.997 1.00 91.94 78 TRP A C 1
ATOM 591 O O . TRP A 1 78 ? 4.789 2.370 -16.867 1.00 91.94 78 TRP A O 1
ATOM 601 N N . MET A 1 79 ? 3.718 1.125 -18.388 1.00 92.94 79 MET A N 1
ATOM 602 C CA . MET A 1 79 ? 3.454 0.019 -17.457 1.00 92.94 79 MET A CA 1
ATOM 603 C C . MET A 1 79 ? 4.730 -0.643 -16.957 1.00 92.94 79 MET A C 1
ATOM 605 O O . MET A 1 79 ? 4.860 -0.872 -15.762 1.00 92.94 79 MET A O 1
ATOM 609 N N . ILE A 1 80 ? 5.697 -0.894 -17.843 1.00 94.12 80 ILE A N 1
ATOM 610 C CA . ILE A 1 80 ? 7.001 -1.458 -17.451 1.00 94.12 80 ILE A CA 1
ATOM 611 C C . ILE A 1 80 ? 7.693 -0.535 -16.446 1.00 94.12 80 ILE A C 1
ATOM 613 O O . ILE A 1 80 ? 8.200 -0.986 -15.419 1.00 94.12 80 ILE A O 1
ATOM 617 N N . TYR A 1 81 ? 7.680 0.769 -16.727 1.00 93.94 81 TYR A N 1
ATOM 618 C CA . TYR A 1 81 ? 8.246 1.767 -15.833 1.00 93.94 81 TYR A CA 1
ATOM 619 C C . TYR A 1 81 ? 7.516 1.798 -14.482 1.00 93.94 81 TYR A C 1
ATOM 621 O O . TYR A 1 81 ? 8.163 1.725 -13.440 1.00 93.94 81 TYR A O 1
ATOM 629 N N . SER A 1 82 ? 6.183 1.823 -14.485 1.00 94.31 82 SER A N 1
ATOM 630 C CA . SER A 1 82 ? 5.347 1.810 -13.280 1.00 94.31 82 SER A CA 1
ATOM 631 C C . SER A 1 82 ? 5.553 0.557 -12.427 1.00 94.31 82 SER A C 1
ATOM 633 O O . SER A 1 82 ? 5.614 0.678 -11.206 1.00 94.31 82 SER A O 1
ATOM 635 N N . THR A 1 83 ? 5.716 -0.626 -13.029 1.00 94.94 83 THR A N 1
ATOM 636 C CA . THR A 1 83 ? 6.045 -1.864 -12.300 1.00 94.94 83 THR A CA 1
ATOM 637 C C . THR A 1 83 ? 7.431 -1.786 -11.662 1.00 94.94 83 THR A C 1
ATOM 639 O O . THR A 1 83 ? 7.573 -2.080 -10.480 1.00 94.94 83 THR A O 1
ATOM 642 N N . GLY A 1 84 ? 8.443 -1.301 -12.388 1.00 95.56 84 GLY A N 1
ATOM 643 C CA . GLY A 1 84 ? 9.778 -1.103 -11.813 1.00 95.56 84 GLY A CA 1
ATOM 644 C C . GLY A 1 84 ? 9.793 -0.081 -10.669 1.00 95.56 84 GLY A C 1
ATOM 645 O O . GLY A 1 84 ? 10.466 -0.279 -9.658 1.00 95.56 84 GLY A O 1
ATOM 646 N N . LEU A 1 85 ? 9.017 1.002 -10.789 1.00 95.62 85 LEU A N 1
ATOM 647 C CA . LEU A 1 85 ? 8.849 1.977 -9.710 1.00 95.62 85 LEU A CA 1
ATOM 648 C C . LEU A 1 85 ? 8.132 1.377 -8.498 1.00 95.62 85 LEU A C 1
ATOM 650 O O . LEU A 1 85 ? 8.510 1.692 -7.371 1.00 95.62 85 LEU A O 1
ATOM 654 N N . LEU A 1 86 ? 7.121 0.538 -8.726 1.00 95.75 86 LEU A N 1
ATOM 655 C CA . LEU A 1 86 ? 6.370 -0.151 -7.681 1.00 95.75 86 LEU A CA 1
ATOM 656 C C . LEU A 1 86 ? 7.274 -1.090 -6.877 1.00 95.75 86 LEU A C 1
ATOM 658 O O . LEU A 1 86 ? 7.361 -0.959 -5.657 1.00 95.75 86 LEU A O 1
ATOM 662 N N . GLU A 1 87 ? 7.993 -1.982 -7.558 1.00 95.25 87 GLU A N 1
ATOM 663 C CA . GLU A 1 87 ? 8.916 -2.920 -6.914 1.00 95.25 87 GLU A CA 1
ATOM 664 C C . GLU A 1 87 ? 10.014 -2.180 -6.139 1.00 95.25 87 GLU A C 1
ATOM 666 O O . GLU A 1 87 ? 10.309 -2.522 -4.991 1.00 95.25 87 GLU A O 1
ATOM 671 N N . ARG A 1 88 ? 10.565 -1.096 -6.706 1.00 95.50 88 ARG A N 1
ATOM 672 C CA . ARG A 1 88 ? 11.541 -0.255 -5.998 1.00 95.50 88 ARG A CA 1
ATOM 673 C C . ARG A 1 88 ? 10.941 0.400 -4.756 1.00 95.50 88 ARG A C 1
ATOM 675 O O . ARG A 1 88 ? 11.577 0.396 -3.704 1.00 95.50 88 ARG A O 1
ATOM 682 N N . ALA A 1 89 ? 9.728 0.942 -4.852 1.00 96.06 89 ALA A N 1
ATOM 683 C CA . ALA A 1 89 ? 9.051 1.553 -3.714 1.00 96.06 89 ALA A CA 1
ATOM 684 C C . ALA A 1 89 ? 8.801 0.523 -2.598 1.00 96.06 89 ALA A C 1
ATOM 686 O O . ALA A 1 89 ? 9.061 0.813 -1.431 1.00 96.06 89 ALA A O 1
ATOM 687 N N . TRP A 1 90 ? 8.402 -0.707 -2.934 1.00 93.75 90 TRP A N 1
ATOM 688 C CA . TRP A 1 90 ? 8.269 -1.784 -1.950 1.00 93.75 90 TRP A CA 1
ATOM 689 C C . TRP A 1 90 ? 9.577 -2.088 -1.217 1.00 93.75 90 TRP A C 1
ATOM 691 O O . TRP A 1 90 ? 9.568 -2.219 0.007 1.00 93.75 90 TRP A O 1
ATOM 701 N N . LEU A 1 91 ? 10.704 -2.134 -1.931 1.00 93.00 91 LEU A N 1
ATOM 702 C CA . LEU A 1 91 ? 12.024 -2.331 -1.327 1.00 93.00 91 LEU A CA 1
ATOM 703 C C . LEU A 1 91 ? 12.471 -1.155 -0.446 1.00 93.00 91 LEU A C 1
ATOM 705 O O . LEU A 1 91 ? 13.100 -1.354 0.599 1.00 93.00 91 LEU A O 1
ATOM 709 N N . GLU A 1 92 ? 12.165 0.076 -0.857 1.00 93.50 92 GLU A N 1
ATOM 710 C CA . GLU A 1 92 ? 12.501 1.287 -0.105 1.00 93.50 92 GLU A CA 1
ATOM 711 C C . GLU A 1 92 ? 11.640 1.469 1.150 1.00 93.50 92 GLU A C 1
ATOM 713 O O . GLU A 1 92 ? 12.130 2.025 2.135 1.00 93.50 92 GLU A O 1
ATOM 718 N N . CYS A 1 93 ? 10.403 0.962 1.170 1.00 92.31 93 CYS A N 1
ATOM 719 C CA . CYS A 1 93 ? 9.549 0.991 2.360 1.00 92.31 93 CYS A CA 1
ATOM 720 C C . CYS A 1 93 ? 10.168 0.277 3.571 1.00 92.31 93 CYS A C 1
ATOM 722 O O . CYS A 1 93 ? 9.901 0.670 4.706 1.00 92.31 93 CYS A O 1
ATOM 724 N N . GLU A 1 94 ? 11.024 -0.719 3.340 1.00 89.06 94 GLU A N 1
ATOM 725 C CA . GLU A 1 94 ? 11.745 -1.439 4.396 1.00 89.06 94 GLU A CA 1
ATOM 726 C C . GLU A 1 94 ? 12.916 -0.621 4.983 1.00 89.06 94 GLU A C 1
ATOM 728 O O . GLU A 1 94 ? 13.490 -0.981 6.011 1.00 89.06 94 GLU A O 1
ATOM 733 N N . ARG A 1 95 ? 13.317 0.489 4.342 1.00 89.50 95 ARG A N 1
ATOM 734 C CA . ARG A 1 95 ? 14.369 1.392 4.838 1.00 89.50 95 ARG A CA 1
ATOM 735 C C . ARG A 1 95 ? 13.739 2.551 5.607 1.00 89.50 95 ARG A C 1
ATOM 737 O O . ARG A 1 95 ? 13.051 3.379 5.019 1.00 89.50 95 ARG A O 1
ATOM 744 N N . THR A 1 96 ? 14.088 2.711 6.884 1.00 88.00 96 THR A N 1
ATOM 745 C CA . THR A 1 96 ? 13.536 3.762 7.765 1.00 88.00 96 THR A CA 1
ATOM 746 C C . THR A 1 96 ? 13.558 5.164 7.144 1.00 88.00 96 THR A C 1
ATOM 748 O O . THR A 1 96 ? 12.545 5.852 7.154 1.00 88.00 96 THR A O 1
ATOM 751 N N . HIS A 1 97 ? 14.684 5.572 6.549 1.00 89.62 97 HIS A N 1
ATOM 752 C CA . HIS A 1 97 ? 14.853 6.914 5.971 1.00 89.62 97 HIS A CA 1
ATOM 753 C C . HIS A 1 97 ? 14.266 7.087 4.560 1.00 89.62 97 HIS A C 1
ATOM 755 O O . HIS A 1 97 ? 14.158 8.211 4.075 1.00 89.62 97 HIS A O 1
ATOM 761 N N . ALA A 1 98 ? 13.932 5.996 3.864 1.00 91.88 98 ALA A N 1
ATOM 762 C CA . ALA A 1 98 ? 13.328 6.056 2.530 1.00 91.88 98 ALA A CA 1
ATOM 763 C C . ALA A 1 98 ? 11.818 5.785 2.555 1.00 91.88 98 ALA A C 1
ATOM 765 O O . ALA A 1 98 ? 11.130 6.127 1.596 1.00 91.88 98 ALA A O 1
ATOM 766 N N . ARG A 1 99 ? 11.304 5.240 3.664 1.00 93.56 99 ARG A N 1
ATOM 767 C CA . ARG A 1 99 ? 9.924 4.784 3.817 1.00 93.56 99 ARG A CA 1
ATOM 768 C C . ARG A 1 99 ? 8.883 5.830 3.433 1.00 93.56 99 ARG A C 1
ATOM 770 O O . ARG A 1 99 ? 7.981 5.516 2.668 1.00 93.56 99 ARG A O 1
ATOM 777 N N . GLU A 1 100 ? 9.025 7.067 3.900 1.00 93.56 100 GLU A N 1
ATOM 778 C CA . GLU A 1 100 ? 8.062 8.138 3.602 1.00 93.56 100 GLU A CA 1
ATOM 779 C C . GLU A 1 100 ? 8.002 8.463 2.105 1.00 93.56 100 GLU A C 1
ATOM 781 O O . GLU A 1 100 ? 6.924 8.515 1.514 1.00 93.56 100 GLU A O 1
ATOM 786 N N . ARG A 1 101 ? 9.168 8.612 1.463 1.00 95.12 101 ARG A N 1
ATOM 787 C CA . ARG A 1 101 ? 9.266 8.872 0.020 1.00 95.12 101 ARG A CA 1
ATOM 788 C C . ARG A 1 101 ? 8.692 7.717 -0.794 1.00 95.12 101 ARG A C 1
ATOM 790 O O . ARG A 1 101 ? 7.982 7.954 -1.765 1.00 95.12 101 ARG A O 1
ATOM 797 N N . ALA A 1 102 ? 8.988 6.488 -0.383 1.00 95.94 102 ALA A N 1
ATOM 798 C CA . ALA A 1 102 ? 8.494 5.288 -1.037 1.00 95.94 102 ALA A CA 1
ATOM 799 C C . ALA A 1 102 ? 6.964 5.201 -0.975 1.00 95.94 102 ALA A C 1
ATOM 801 O O . ALA A 1 102 ? 6.322 4.938 -1.986 1.00 95.94 102 ALA A O 1
ATOM 802 N N . VAL A 1 103 ? 6.356 5.515 0.173 1.00 95.94 103 VAL A N 1
ATOM 803 C CA . VAL A 1 103 ? 4.891 5.530 0.300 1.00 95.94 103 VAL A CA 1
ATOM 804 C C . VAL A 1 103 ? 4.255 6.637 -0.544 1.00 95.94 103 VAL A C 1
ATOM 806 O O . VAL A 1 103 ? 3.244 6.390 -1.195 1.00 95.94 103 VAL A O 1
ATOM 809 N N . LEU A 1 104 ? 4.862 7.827 -0.618 1.00 94.62 104 LEU A N 1
ATOM 810 C CA . LEU A 1 104 ? 4.388 8.884 -1.523 1.00 94.62 104 LEU A CA 1
ATOM 811 C C . LEU A 1 104 ? 4.484 8.469 -2.998 1.00 94.62 104 LEU A C 1
ATOM 813 O O . LEU A 1 104 ? 3.619 8.822 -3.798 1.00 94.62 104 LEU A O 1
ATOM 817 N N . GLN A 1 105 ? 5.502 7.684 -3.357 1.00 95.44 105 GLN A N 1
ATOM 818 C CA . GLN A 1 105 ? 5.611 7.101 -4.689 1.00 95.44 105 GLN A CA 1
ATOM 819 C C . GLN A 1 105 ? 4.497 6.076 -4.956 1.00 95.44 105 GLN A C 1
ATOM 821 O O . GLN A 1 105 ? 3.907 6.101 -6.034 1.00 95.44 105 GLN A O 1
ATOM 826 N N . LEU A 1 106 ? 4.161 5.223 -3.983 1.00 95.00 106 LEU A N 1
ATOM 827 C CA . LEU A 1 106 ? 3.024 4.301 -4.095 1.00 95.00 106 LEU A CA 1
ATOM 828 C C . LEU A 1 106 ? 1.700 5.053 -4.261 1.00 95.00 106 LEU A C 1
ATOM 830 O O . LEU A 1 106 ? 0.913 4.707 -5.140 1.00 95.00 106 LEU A O 1
ATOM 834 N N . GLN A 1 107 ? 1.487 6.126 -3.494 1.00 93.50 107 GLN A N 1
ATOM 835 C CA . GLN A 1 107 ? 0.312 6.983 -3.656 1.00 93.50 107 GLN A CA 1
ATOM 836 C C . GLN A 1 107 ? 0.240 7.562 -5.077 1.00 93.50 107 GLN A C 1
ATOM 838 O O . GLN A 1 107 ? -0.805 7.473 -5.718 1.00 93.50 107 GLN A O 1
ATOM 843 N N . ALA A 1 108 ? 1.351 8.083 -5.607 1.00 91.62 108 ALA A N 1
ATOM 844 C CA . ALA A 1 108 ? 1.395 8.598 -6.973 1.00 91.62 108 ALA A CA 1
ATOM 845 C C . ALA A 1 108 ? 1.046 7.519 -8.018 1.00 91.62 108 ALA A C 1
ATOM 847 O O . ALA A 1 108 ? 0.322 7.803 -8.971 1.00 91.62 108 ALA A O 1
ATOM 848 N N . LEU A 1 109 ? 1.500 6.275 -7.825 1.00 92.31 109 LEU A N 1
ATOM 849 C CA . LEU A 1 109 ? 1.164 5.153 -8.710 1.00 92.31 109 LEU A CA 1
ATOM 850 C C . LEU A 1 109 ? -0.330 4.788 -8.650 1.00 92.31 109 LEU A C 1
ATOM 852 O O . LEU A 1 109 ? -0.940 4.556 -9.695 1.00 92.31 109 LEU A O 1
ATOM 856 N N . VAL A 1 110 ? -0.940 4.781 -7.458 1.00 91.50 110 VAL A N 1
ATOM 857 C CA . VAL A 1 110 ? -2.395 4.579 -7.290 1.00 91.50 110 VAL A CA 1
ATOM 858 C C . VAL A 1 110 ? -3.180 5.659 -8.031 1.00 91.50 110 VAL A C 1
ATOM 860 O O . VAL A 1 110 ? -4.143 5.357 -8.744 1.00 91.50 110 VAL A O 1
ATOM 863 N N . ASP A 1 111 ? -2.748 6.906 -7.870 1.00 88.81 111 ASP A N 1
ATOM 864 C CA . ASP A 1 111 ? -3.400 8.090 -8.417 1.00 88.81 111 ASP A CA 1
ATOM 865 C C . ASP A 1 111 ? -3.331 8.117 -9.952 1.00 88.81 111 ASP A C 1
ATOM 867 O O . ASP A 1 111 ? -4.336 8.384 -10.612 1.00 88.81 111 ASP A O 1
ATOM 871 N N . GLN A 1 112 ? -2.187 7.743 -10.535 1.00 87.31 112 GLN A N 1
ATOM 872 C CA . GLN A 1 112 ? -1.999 7.655 -11.989 1.00 87.31 112 GLN A CA 1
ATOM 873 C C . GLN A 1 112 ? -2.788 6.513 -12.647 1.00 87.31 112 GLN A C 1
ATOM 875 O O . GLN A 1 112 ? -3.016 6.530 -13.858 1.00 87.31 112 GLN A O 1
ATOM 880 N N . HIS A 1 113 ? -3.229 5.514 -11.876 1.00 83.31 113 HIS A N 1
ATOM 881 C CA . HIS A 1 113 ? -4.040 4.406 -12.385 1.00 83.31 113 HIS A CA 1
ATOM 882 C C . HIS A 1 113 ? -5.552 4.727 -12.418 1.00 83.31 113 HIS A C 1
ATOM 884 O O . HIS A 1 113 ? -6.392 3.830 -12.565 1.00 83.31 113 HIS A O 1
ATOM 890 N N . SER A 1 114 ? -5.923 6.007 -12.313 1.00 81.00 114 SER A N 1
ATOM 891 C CA . SER A 1 114 ? -7.300 6.505 -12.328 1.00 81.00 114 SER A CA 1
ATOM 892 C C . SER A 1 114 ? -7.518 7.530 -13.446 1.00 81.00 114 SER A C 1
ATOM 894 O O . SER A 1 114 ? -6.668 8.364 -13.710 1.00 81.00 114 SER A O 1
ATOM 896 N N . ASN A 1 115 ? -8.702 7.509 -14.068 1.00 75.19 115 ASN A N 1
ATOM 897 C CA . ASN A 1 115 ? -9.179 8.603 -14.935 1.00 75.19 115 ASN A CA 1
ATOM 898 C C . ASN A 1 115 ? -10.182 9.507 -14.194 1.00 75.19 115 ASN A C 1
ATOM 900 O O . ASN A 1 115 ? -11.000 10.193 -14.804 1.00 75.19 115 ASN A O 1
ATOM 904 N N . ARG A 1 116 ? -10.216 9.414 -12.865 1.00 77.88 116 ARG A N 1
ATOM 905 C CA . ARG A 1 116 ? -11.102 10.170 -11.978 1.00 77.88 116 ARG A CA 1
ATOM 906 C C . ARG A 1 116 ? -10.258 10.821 -10.901 1.00 77.88 116 ARG A C 1
ATOM 908 O O . ARG A 1 116 ? -9.268 10.225 -10.482 1.00 77.88 116 ARG A O 1
ATOM 915 N N . LEU A 1 117 ? -10.708 11.981 -10.433 1.00 75.50 117 LEU A N 1
ATOM 916 C CA . LEU A 1 117 ? -10.087 12.678 -9.316 1.00 75.50 117 LEU A CA 1
ATOM 917 C C . LEU A 1 117 ? -10.080 11.756 -8.090 1.00 75.50 117 LEU A C 1
ATOM 919 O O . LEU A 1 117 ? -11.142 11.405 -7.570 1.00 75.50 117 LEU A O 1
ATOM 923 N N . ALA A 1 118 ? -8.893 11.312 -7.686 1.00 74.19 118 ALA A N 1
ATOM 924 C CA . ALA A 1 118 ? -8.721 10.547 -6.458 1.00 74.19 118 ALA A CA 1
ATOM 925 C C . ALA A 1 118 ? -8.846 11.483 -5.244 1.00 74.19 118 ALA A C 1
ATOM 927 O O . ALA A 1 118 ? -8.575 12.675 -5.351 1.00 74.19 118 ALA A O 1
ATOM 928 N N . LEU A 1 119 ? -9.224 10.955 -4.075 1.00 71.44 119 LEU A N 1
ATOM 929 C CA . LEU A 1 119 ? -9.346 11.742 -2.833 1.00 71.44 119 LEU A CA 1
ATOM 930 C C . LEU A 1 119 ? -8.038 12.461 -2.442 1.00 71.44 119 LEU A C 1
ATOM 932 O O . LEU A 1 119 ? -8.034 13.495 -1.781 1.00 71.44 119 LEU A O 1
ATOM 936 N N . THR A 1 120 ? -6.927 11.882 -2.867 1.00 72.00 120 THR A N 1
ATOM 937 C CA . THR A 1 120 ? -5.539 12.326 -2.722 1.00 72.00 120 THR A CA 1
ATOM 938 C C . THR A 1 120 ? -5.147 13.447 -3.689 1.00 72.00 120 THR A C 1
ATOM 940 O O . THR A 1 120 ? -4.120 14.092 -3.482 1.00 72.00 120 THR A O 1
ATOM 943 N N . GLN A 1 121 ? -5.952 13.708 -4.723 1.00 78.31 121 GLN A N 1
ATOM 944 C CA . GLN A 1 121 ? -5.710 14.725 -5.741 1.00 78.31 121 GLN A CA 1
ATOM 945 C C . GLN A 1 121 ? -6.631 15.930 -5.531 1.00 78.31 121 GLN A C 1
ATOM 947 O O . GLN A 1 121 ? -7.844 15.805 -5.384 1.00 78.31 121 GLN A O 1
ATOM 952 N N . SER A 1 122 ? -6.058 17.131 -5.565 1.00 71.44 122 SER A N 1
ATOM 953 C CA . SER A 1 122 ? -6.794 18.382 -5.348 1.00 71.44 122 SER A CA 1
ATOM 954 C C . SER A 1 122 ? -7.303 19.036 -6.636 1.00 71.44 122 SER A C 1
ATOM 956 O O . SER A 1 122 ? -8.183 19.893 -6.575 1.00 71.44 122 SER A O 1
ATOM 958 N N . THR A 1 123 ? -6.771 18.658 -7.804 1.00 78.19 123 THR A N 1
ATOM 959 C CA . THR A 1 123 ? -7.048 19.341 -9.078 1.00 78.19 123 THR A CA 1
ATOM 960 C C . THR A 1 123 ? -7.378 18.373 -10.205 1.00 78.19 123 THR A C 1
ATOM 962 O O . THR A 1 123 ? -6.736 17.342 -10.356 1.00 78.19 123 THR A O 1
ATOM 965 N N . THR A 1 124 ? -8.311 18.746 -11.079 1.00 76.50 124 THR A N 1
ATOM 966 C CA . THR A 1 124 ? -8.658 17.982 -12.293 1.00 76.50 124 THR A CA 1
ATOM 967 C C . THR A 1 124 ? -7.496 17.827 -13.274 1.00 76.50 124 THR A C 1
ATOM 969 O O . THR A 1 124 ? -7.458 16.846 -14.008 1.00 76.50 124 THR A O 1
ATOM 972 N N . ARG A 1 125 ? -6.505 18.725 -13.235 1.00 75.69 125 ARG A N 1
ATOM 973 C CA . ARG A 1 125 ? -5.267 18.629 -14.024 1.00 75.69 125 ARG A CA 1
ATOM 974 C C . ARG A 1 125 ? -4.498 17.325 -13.772 1.00 75.69 125 ARG A C 1
ATOM 976 O O . ARG A 1 125 ? -3.912 16.767 -14.689 1.00 75.69 125 ARG A O 1
ATOM 983 N N . SER A 1 126 ? -4.567 16.792 -12.554 1.00 72.88 126 SER A N 1
ATOM 984 C CA . SER A 1 126 ? -3.942 15.516 -12.183 1.00 72.88 126 SER A CA 1
ATOM 985 C C . SER A 1 126 ? -4.489 14.331 -12.993 1.00 72.88 126 SER A C 1
ATOM 987 O O . SER A 1 12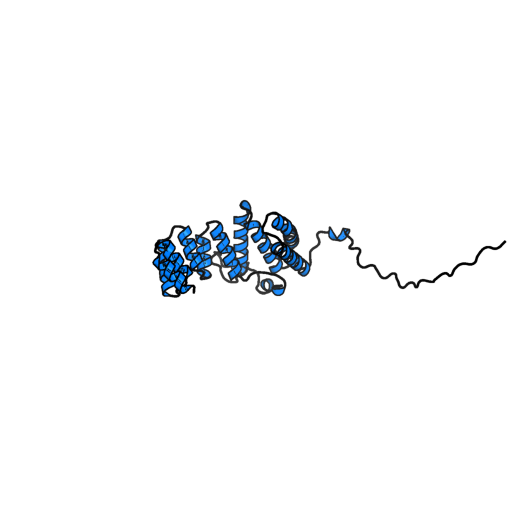6 ? -3.789 13.347 -13.221 1.00 72.88 126 SER A O 1
ATOM 989 N N . VAL A 1 127 ? -5.738 14.433 -13.457 1.00 76.50 127 VAL A N 1
ATOM 990 C CA . VAL A 1 127 ? -6.384 13.418 -14.298 1.00 76.50 127 VAL A CA 1
ATOM 991 C C . VAL A 1 127 ? -5.882 13.499 -15.739 1.00 76.50 127 VAL A C 1
ATOM 993 O O . VAL A 1 127 ? -5.700 12.470 -16.378 1.00 76.50 127 VAL A O 1
ATOM 996 N N . GLU A 1 128 ? -5.616 14.703 -16.247 1.00 75.94 128 GLU A N 1
ATOM 997 C CA . GLU A 1 128 ? -5.050 14.906 -17.590 1.00 75.94 128 GLU A CA 1
ATOM 998 C C . GLU A 1 128 ? -3.596 14.429 -17.676 1.00 75.94 128 GLU A C 1
ATOM 1000 O O . GLU A 1 128 ? -3.160 13.937 -18.712 1.00 75.94 128 GLU A O 1
ATOM 1005 N N . GLU A 1 129 ? -2.859 14.533 -16.569 1.00 77.06 129 GLU A N 1
ATOM 1006 C CA . GLU A 1 129 ? -1.481 14.046 -16.434 1.00 77.06 129 GLU A CA 1
ATOM 1007 C C . GLU A 1 129 ? -1.404 12.524 -16.181 1.00 77.06 129 GLU A C 1
ATOM 1009 O O . GLU A 1 129 ? -0.312 11.954 -16.135 1.00 77.06 129 GLU A O 1
ATOM 1014 N N . SER A 1 130 ? -2.548 11.847 -16.020 1.00 79.94 130 SER A N 1
ATOM 1015 C CA . SER A 1 130 ? -2.606 10.395 -15.824 1.00 79.94 130 SER A CA 1
ATOM 1016 C C . SER A 1 130 ? -2.407 9.637 -17.138 1.00 79.94 130 SER A C 1
ATOM 1018 O O . SER A 1 130 ? -2.766 10.103 -18.220 1.00 79.94 130 SER A O 1
ATOM 1020 N N . ALA A 1 131 ? -1.835 8.434 -17.054 1.00 79.62 131 ALA A N 1
ATOM 1021 C CA . ALA A 1 131 ? -1.497 7.668 -18.247 1.00 79.62 131 ALA A CA 1
ATOM 1022 C C . ALA A 1 131 ? -2.752 7.225 -19.029 1.00 79.62 131 ALA A C 1
ATOM 1024 O O . ALA A 1 131 ? -3.704 6.697 -18.428 1.00 79.62 131 ALA A O 1
ATOM 1025 N N . PRO A 1 132 ? -2.752 7.364 -20.372 1.00 85.75 132 PRO A N 1
ATOM 1026 C CA . PRO A 1 132 ? -3.832 6.874 -21.217 1.00 85.75 132 PRO A CA 1
ATOM 1027 C C . PRO A 1 132 ? -4.120 5.393 -20.967 1.00 85.75 132 PRO A C 1
ATOM 1029 O O . PRO A 1 132 ? -3.220 4.592 -20.725 1.00 85.75 132 PRO A O 1
ATOM 1032 N N . VAL A 1 133 ? -5.390 4.997 -21.074 1.00 86.50 133 VAL A N 1
ATOM 1033 C CA . VAL A 1 133 ? -5.821 3.609 -20.813 1.00 86.50 133 VAL A CA 1
ATOM 1034 C C . VAL A 1 133 ? -5.057 2.597 -21.677 1.00 86.50 133 VAL A C 1
ATOM 1036 O O . VAL A 1 133 ? -4.716 1.526 -21.188 1.00 86.50 133 VAL A O 1
ATOM 1039 N N . GLY A 1 134 ? -4.753 2.943 -22.933 1.00 88.81 134 GLY A N 1
ATOM 1040 C CA . GLY A 1 134 ? -3.985 2.079 -23.835 1.00 88.81 134 GLY A CA 1
ATOM 1041 C C . GLY A 1 134 ? -2.589 1.756 -23.301 1.00 88.81 134 GLY A C 1
ATOM 1042 O O . GLY A 1 134 ? -2.198 0.592 -23.284 1.00 88.81 134 GLY A O 1
ATOM 1043 N N . ASP A 1 135 ? -1.886 2.759 -22.775 1.00 87.62 135 ASP A N 1
ATOM 1044 C CA . ASP A 1 135 ? -0.552 2.573 -22.199 1.00 87.62 135 ASP A CA 1
ATOM 1045 C C . ASP A 1 135 ? -0.606 1.765 -20.903 1.00 87.62 135 ASP A C 1
ATOM 1047 O O . ASP A 1 135 ? 0.290 0.963 -20.658 1.00 87.62 135 ASP A O 1
ATOM 1051 N N . ARG A 1 136 ? -1.676 1.925 -20.108 1.00 87.94 136 ARG A N 1
ATOM 1052 C CA . ARG A 1 136 ? -1.909 1.181 -18.855 1.00 87.94 136 ARG A CA 1
ATOM 1053 C C . ARG A 1 136 ? -2.276 -0.288 -19.058 1.00 87.94 136 ARG A C 1
ATOM 1055 O O . ARG A 1 136 ? -2.055 -1.102 -18.170 1.00 87.94 136 ARG A O 1
ATOM 1062 N N . LEU A 1 137 ? -2.868 -0.630 -20.199 1.00 89.12 137 LEU A N 1
ATOM 1063 C CA . LEU A 1 137 ? -3.204 -2.015 -20.543 1.00 89.12 137 LEU A CA 1
ATOM 1064 C C . LEU A 1 137 ? -2.093 -2.704 -21.344 1.00 89.12 137 LEU A C 1
ATOM 1066 O O . LEU A 1 137 ? -2.098 -3.931 -21.479 1.00 89.12 137 LEU A O 1
ATOM 1070 N N . ALA A 1 138 ? -1.125 -1.943 -21.859 1.00 89.88 138 ALA A N 1
ATOM 1071 C CA . ALA A 1 138 ? 0.035 -2.502 -22.531 1.00 89.88 138 ALA A CA 1
ATOM 1072 C C . ALA A 1 138 ? 0.814 -3.419 -21.575 1.00 89.88 138 ALA A C 1
ATOM 1074 O O . ALA A 1 138 ? 1.061 -3.079 -20.422 1.00 89.88 138 ALA A O 1
ATOM 1075 N N . TYR A 1 139 ? 1.214 -4.593 -22.068 1.00 89.25 139 TYR A N 1
ATOM 1076 C CA . TYR A 1 139 ? 2.009 -5.574 -21.318 1.00 89.25 139 TYR A CA 1
ATOM 1077 C C . TYR A 1 139 ? 1.370 -6.119 -20.028 1.00 89.25 139 TYR A C 1
ATOM 1079 O O . TYR A 1 139 ? 2.058 -6.796 -19.270 1.00 89.25 139 TYR A O 1
ATOM 1087 N N . VAL A 1 140 ? 0.060 -5.938 -19.811 1.00 87.81 140 VAL A N 1
ATOM 1088 C CA . VAL A 1 140 ? -0.636 -6.422 -18.600 1.00 87.81 140 VAL A CA 1
ATOM 1089 C C . VAL A 1 140 ? -0.461 -7.929 -18.348 1.00 87.81 140 VAL A C 1
ATOM 1091 O O . VAL A 1 140 ? -0.415 -8.361 -17.207 1.00 87.81 140 VAL A O 1
ATOM 1094 N N . HIS A 1 141 ? -0.305 -8.735 -19.404 1.00 88.81 141 HIS A N 1
ATOM 1095 C CA . HIS A 1 141 ? -0.076 -10.184 -19.296 1.00 88.81 141 HIS A CA 1
ATOM 1096 C C . HIS A 1 141 ? 1.388 -10.576 -19.044 1.00 88.81 141 HIS A C 1
ATOM 1098 O O . HIS A 1 141 ? 1.658 -11.725 -18.713 1.00 88.81 141 HIS A O 1
ATOM 1104 N N . HIS A 1 142 ? 2.328 -9.651 -19.246 1.00 89.88 142 HIS A N 1
ATOM 1105 C CA . HIS A 1 142 ? 3.767 -9.896 -19.105 1.00 89.88 142 HIS A CA 1
ATOM 1106 C C . HIS A 1 142 ? 4.311 -9.394 -17.763 1.00 89.88 142 HIS A C 1
ATOM 1108 O O . HIS A 1 142 ? 5.410 -9.775 -17.373 1.00 89.88 142 HIS A O 1
ATOM 1114 N N . LEU A 1 143 ? 3.573 -8.514 -17.083 1.00 92.06 143 LEU A N 1
ATOM 1115 C CA . LEU A 1 143 ? 3.987 -7.856 -15.850 1.00 92.06 143 LEU A CA 1
ATOM 1116 C C . LEU A 1 143 ? 3.069 -8.265 -14.703 1.00 92.06 143 LEU A C 1
ATOM 1118 O O . LEU A 1 143 ? 1.851 -8.319 -14.860 1.00 92.06 143 LEU A O 1
ATOM 1122 N N . VAL A 1 144 ? 3.650 -8.467 -13.524 1.00 89.62 144 VAL A N 1
ATOM 1123 C CA . VAL A 1 144 ? 2.892 -8.696 -12.291 1.00 89.62 144 VAL A CA 1
ATOM 1124 C C . VAL A 1 144 ? 2.597 -7.341 -11.653 1.00 89.62 144 VAL A C 1
ATOM 1126 O O . VAL A 1 144 ? 3.287 -6.902 -10.740 1.00 89.62 144 VAL A O 1
ATOM 1129 N N . TYR A 1 145 ? 1.598 -6.637 -12.186 1.00 91.88 145 TYR A N 1
ATOM 1130 C CA . TYR A 1 145 ? 1.135 -5.370 -11.618 1.00 91.88 145 TYR A CA 1
ATOM 1131 C C . TYR A 1 145 ? -0.199 -5.575 -10.884 1.00 91.88 145 TYR A C 1
ATOM 1133 O O . TYR A 1 145 ? -1.146 -6.085 -11.494 1.00 91.88 145 TYR A O 1
ATOM 1141 N N . PRO A 1 146 ? -0.312 -5.196 -9.598 1.00 92.38 146 PRO A N 1
ATOM 1142 C CA . PRO A 1 146 ? -1.527 -5.410 -8.827 1.00 92.38 146 PRO A CA 1
ATOM 1143 C C . PRO A 1 146 ? -2.679 -4.526 -9.331 1.00 92.38 146 PRO A C 1
ATOM 1145 O O . PRO A 1 146 ? -2.461 -3.405 -9.804 1.00 92.38 146 PRO A O 1
ATOM 1148 N N . PRO A 1 147 ? -3.936 -4.978 -9.201 1.00 91.50 147 PRO A N 1
ATOM 1149 C CA . PRO A 1 147 ? -5.088 -4.140 -9.491 1.00 91.50 147 PRO A CA 1
ATOM 1150 C C . PRO A 1 147 ? -5.141 -2.933 -8.543 1.00 91.50 147 PRO A C 1
ATOM 1152 O O . PRO A 1 14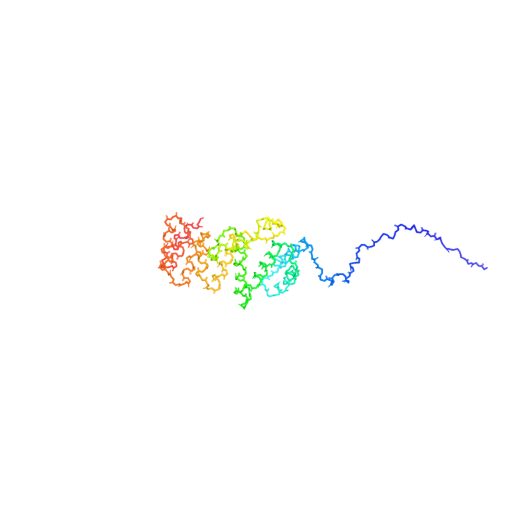7 ? -4.684 -2.978 -7.401 1.00 91.50 147 PRO A O 1
ATOM 1155 N N . ARG A 1 148 ? -5.779 -1.844 -8.993 1.00 90.94 148 ARG A N 1
ATOM 1156 C CA . ARG A 1 148 ? -5.816 -0.558 -8.264 1.00 90.94 148 ARG A CA 1
ATOM 1157 C C . ARG A 1 148 ? -6.255 -0.682 -6.800 1.00 90.94 148 ARG A C 1
ATOM 1159 O O . ARG A 1 148 ? -5.713 0.009 -5.947 1.00 90.94 148 ARG A O 1
ATOM 1166 N N . TRP A 1 149 ? -7.255 -1.515 -6.511 1.00 93.00 149 TRP A N 1
ATOM 1167 C CA . TRP A 1 149 ? -7.779 -1.678 -5.150 1.00 93.00 149 TRP A CA 1
ATOM 1168 C C . TRP A 1 149 ? -6.753 -2.327 -4.214 1.00 93.00 149 TRP A C 1
ATOM 1170 O O . TRP A 1 149 ? -6.638 -1.917 -3.063 1.00 93.00 149 TRP A O 1
ATOM 1180 N N . GLU A 1 150 ? -5.970 -3.278 -4.720 1.00 94.94 150 GLU A N 1
ATOM 1181 C CA . GLU A 1 150 ? -4.926 -3.960 -3.959 1.00 94.94 150 GLU A CA 1
ATOM 1182 C C . GLU A 1 150 ? -3.736 -3.031 -3.730 1.00 94.94 150 GLU A C 1
ATOM 1184 O O . GLU A 1 150 ? -3.272 -2.896 -2.601 1.00 94.94 150 GLU A O 1
ATOM 1189 N N . LEU A 1 151 ? -3.325 -2.286 -4.762 1.00 94.19 151 LEU A N 1
ATOM 1190 C CA . LEU A 1 151 ? -2.286 -1.265 -4.626 1.00 94.19 151 LEU A CA 1
ATOM 1191 C C . LEU A 1 151 ? -2.685 -0.182 -3.611 1.00 94.19 151 LEU A C 1
ATOM 1193 O O . LEU A 1 151 ? -1.873 0.268 -2.800 1.00 94.19 151 LEU A O 1
ATOM 1197 N N . LYS A 1 152 ? -3.959 0.222 -3.623 1.00 94.81 152 LYS A N 1
ATOM 1198 C CA . LYS A 1 152 ? -4.497 1.184 -2.664 1.00 94.81 152 LYS A CA 1
ATOM 1199 C C . LYS A 1 152 ? -4.530 0.623 -1.242 1.00 94.81 152 LYS A C 1
ATOM 1201 O O . LYS A 1 152 ? -4.170 1.341 -0.312 1.00 94.81 152 LYS A O 1
ATOM 1206 N N . LYS A 1 153 ? -4.921 -0.644 -1.074 1.00 96.44 153 LYS A N 1
ATOM 1207 C CA . LYS A 1 153 ? -4.875 -1.342 0.216 1.00 96.44 153 LYS A CA 1
ATOM 1208 C C . LYS A 1 153 ? -3.445 -1.398 0.760 1.00 96.44 153 LYS A C 1
ATOM 1210 O O . LYS A 1 153 ? -3.233 -1.011 1.904 1.00 96.44 153 LYS A O 1
ATOM 1215 N N . ASP A 1 154 ? -2.473 -1.805 -0.057 1.00 96.31 154 ASP A N 1
ATOM 1216 C CA . ASP A 1 154 ? -1.051 -1.851 0.319 1.00 96.31 154 ASP A CA 1
ATOM 1217 C C . ASP A 1 154 ? -0.532 -0.459 0.722 1.00 96.31 154 ASP A C 1
ATOM 1219 O O . ASP A 1 154 ? 0.094 -0.291 1.770 1.00 96.31 154 ASP A O 1
ATOM 1223 N N . THR A 1 155 ? -0.883 0.576 -0.045 1.00 95.81 155 THR A N 1
ATOM 1224 C CA . THR A 1 155 ? -0.533 1.970 0.277 1.00 95.81 155 THR A CA 1
ATOM 1225 C C . THR A 1 155 ? -1.124 2.403 1.625 1.00 95.81 155 THR A C 1
ATOM 1227 O O . THR A 1 155 ? -0.413 2.963 2.462 1.00 95.81 155 THR A O 1
ATOM 1230 N N . ALA A 1 156 ? -2.401 2.104 1.879 1.00 96.75 156 ALA A N 1
ATOM 1231 C CA . ALA A 1 156 ? -3.078 2.427 3.135 1.00 96.75 156 ALA A CA 1
ATOM 1232 C C . ALA A 1 156 ? -2.464 1.690 4.338 1.00 96.75 156 ALA A C 1
ATOM 1234 O O . ALA A 1 156 ? -2.229 2.302 5.382 1.00 96.75 156 ALA A O 1
ATOM 1235 N N . GLN A 1 157 ? -2.121 0.408 4.182 1.00 96.31 157 GLN A N 1
ATOM 1236 C CA . GLN A 1 157 ? -1.427 -0.376 5.208 1.00 96.31 157 GLN A CA 1
ATOM 1237 C C . GLN A 1 157 ? -0.060 0.225 5.551 1.00 96.31 157 GLN A C 1
ATOM 1239 O O . GLN A 1 157 ? 0.299 0.329 6.724 1.00 96.31 157 GLN A O 1
ATOM 1244 N N . ARG A 1 158 ? 0.689 0.693 4.547 1.00 95.69 158 ARG A N 1
ATOM 1245 C CA . ARG A 1 158 ? 1.975 1.368 4.771 1.00 95.69 158 ARG A CA 1
ATOM 1246 C C . ARG A 1 158 ? 1.804 2.725 5.452 1.00 95.69 158 ARG A C 1
ATOM 1248 O O . ARG A 1 158 ? 2.591 3.040 6.342 1.00 95.69 158 ARG A O 1
ATOM 1255 N N . TYR A 1 159 ? 0.766 3.497 5.117 1.00 95.94 159 TYR A N 1
ATOM 1256 C CA . TYR A 1 159 ? 0.416 4.717 5.860 1.00 95.94 159 TYR A CA 1
ATOM 1257 C C . TYR A 1 159 ? 0.109 4.424 7.333 1.00 95.94 159 TYR A C 1
ATOM 1259 O O . TYR A 1 159 ? 0.668 5.084 8.213 1.00 95.94 159 TYR A O 1
ATOM 1267 N N . ALA A 1 160 ? -0.711 3.406 7.612 1.00 95.62 160 ALA A N 1
ATOM 1268 C CA . ALA A 1 160 ? -1.024 2.982 8.974 1.00 95.62 160 ALA A CA 1
ATOM 1269 C C . ALA A 1 160 ? 0.234 2.521 9.735 1.00 95.62 160 ALA A C 1
ATOM 1271 O O . ALA A 1 160 ? 0.453 2.943 10.868 1.00 95.62 160 ALA A O 1
ATOM 1272 N N . GLY A 1 161 ? 1.126 1.757 9.092 1.00 93.31 161 GLY A N 1
ATOM 1273 C CA . GLY A 1 161 ? 2.409 1.329 9.668 1.00 93.31 161 GLY A CA 1
ATOM 1274 C C . GLY A 1 161 ? 3.403 2.469 9.946 1.00 93.31 161 GLY A C 1
ATOM 1275 O O . GLY A 1 161 ? 4.325 2.312 10.748 1.00 93.31 161 GLY A O 1
ATOM 1276 N N . MET A 1 162 ? 3.219 3.635 9.318 1.00 93.12 162 MET A N 1
ATOM 1277 C CA . MET A 1 162 ? 3.944 4.869 9.649 1.00 93.12 162 MET A CA 1
ATOM 1278 C C . MET A 1 162 ? 3.267 5.699 10.751 1.00 93.12 162 MET A C 1
ATOM 1280 O O . MET A 1 162 ? 3.831 6.705 11.173 1.00 93.12 162 MET A O 1
ATOM 1284 N N . GLY A 1 163 ? 2.077 5.307 11.214 1.00 93.50 163 GLY A N 1
ATOM 1285 C CA . GLY A 1 163 ? 1.265 6.073 12.164 1.00 93.50 163 GLY A CA 1
ATOM 1286 C C . GLY A 1 163 ? 0.434 7.191 11.523 1.00 93.50 163 GLY A C 1
ATOM 1287 O O . GLY A 1 163 ? -0.154 8.010 12.228 1.00 93.50 163 GLY A O 1
ATOM 1288 N N . VAL A 1 164 ? 0.349 7.244 10.191 1.00 94.88 164 VAL A N 1
ATOM 1289 C CA . VAL A 1 164 ? -0.446 8.238 9.452 1.00 94.88 164 VAL A CA 1
ATOM 1290 C C . VAL A 1 164 ? -1.870 7.706 9.265 1.00 94.88 164 VAL A C 1
ATOM 1292 O O . VAL A 1 164 ? -2.315 7.369 8.167 1.00 94.88 164 VAL A O 1
ATOM 1295 N N . PHE A 1 165 ? -2.596 7.600 10.374 1.00 96.12 165 PHE A N 1
ATOM 1296 C CA . PHE A 1 165 ? -3.907 6.948 10.410 1.00 96.12 165 PHE A CA 1
ATOM 1297 C C . PHE A 1 165 ? -5.014 7.716 9.681 1.00 96.12 165 PHE A C 1
ATOM 1299 O O . PHE A 1 165 ? -5.922 7.092 9.148 1.00 96.12 165 PHE A O 1
ATOM 1306 N N . GLY A 1 166 ? -4.949 9.051 9.614 1.00 94.25 166 GLY A N 1
ATOM 1307 C CA . GLY A 1 166 ? -5.995 9.855 8.966 1.00 94.25 166 GLY A CA 1
ATOM 1308 C C . GLY A 1 166 ? -6.122 9.566 7.467 1.00 94.25 166 GLY A C 1
ATOM 1309 O O . GLY A 1 166 ? -7.213 9.277 6.978 1.00 94.25 166 GLY A O 1
ATOM 1310 N N . SER A 1 167 ? -4.996 9.581 6.746 1.00 94.19 167 SER A N 1
ATOM 1311 C CA . SER A 1 167 ? -4.965 9.244 5.317 1.00 94.19 167 SER A CA 1
ATOM 1312 C C . SER A 1 167 ? -5.276 7.766 5.077 1.00 94.19 167 SER A C 1
ATOM 1314 O O . SER A 1 167 ? -6.001 7.445 4.138 1.00 94.19 167 SER A O 1
ATOM 1316 N N . ALA A 1 168 ? -4.777 6.873 5.941 1.00 96.38 168 ALA A N 1
ATOM 1317 C CA . ALA A 1 168 ? -5.064 5.443 5.856 1.00 96.38 168 ALA A CA 1
ATOM 1318 C C . ALA A 1 168 ? -6.566 5.151 6.016 1.00 96.38 168 ALA A C 1
ATOM 1320 O O . ALA A 1 168 ? -7.144 4.478 5.166 1.00 96.38 168 ALA A O 1
ATOM 1321 N N . ALA A 1 169 ? -7.217 5.725 7.036 1.00 95.94 169 ALA A N 1
ATOM 1322 C CA . ALA A 1 169 ? -8.654 5.590 7.272 1.00 95.94 169 ALA A CA 1
ATOM 1323 C C . ALA A 1 169 ? -9.465 6.022 6.046 1.00 95.94 169 ALA A C 1
ATOM 1325 O O . ALA A 1 169 ? -10.317 5.273 5.585 1.00 95.94 169 ALA A O 1
ATOM 1326 N N . ALA A 1 170 ? -9.145 7.176 5.457 1.00 94.44 170 ALA A N 1
ATOM 1327 C CA . ALA A 1 170 ? -9.838 7.668 4.270 1.00 94.44 170 ALA A CA 1
ATOM 1328 C C . ALA A 1 170 ? -9.694 6.723 3.057 1.00 94.44 170 ALA A C 1
ATOM 1330 O O . ALA A 1 170 ? -10.637 6.527 2.287 1.00 94.44 170 ALA A O 1
ATOM 1331 N N . MET A 1 171 ? -8.524 6.096 2.887 1.00 94.50 171 MET A N 1
ATOM 1332 C CA . MET A 1 171 ? -8.317 5.094 1.838 1.00 94.50 171 MET A CA 1
ATOM 1333 C C . MET A 1 171 ? -9.104 3.806 2.100 1.00 94.50 171 MET A C 1
ATOM 1335 O O . MET A 1 171 ? -9.708 3.284 1.160 1.00 94.50 171 MET A O 1
ATOM 1339 N N . PHE A 1 172 ? -9.112 3.316 3.344 1.00 96.44 172 PHE A N 1
ATOM 1340 C CA . PHE A 1 172 ? -9.864 2.126 3.745 1.00 96.44 172 PHE A CA 1
ATOM 1341 C C . PHE A 1 172 ? -11.382 2.339 3.669 1.00 96.44 172 PHE A C 1
ATOM 1343 O O . PHE A 1 172 ? -12.091 1.437 3.230 1.00 96.44 172 PHE A O 1
ATOM 1350 N N . GLU A 1 173 ? -11.879 3.537 3.991 1.00 94.69 173 GLU A N 1
ATOM 1351 C CA . GLU A 1 173 ? -13.294 3.907 3.849 1.00 94.69 173 GLU A CA 1
ATOM 1352 C C . GLU A 1 173 ? -13.764 3.804 2.388 1.00 94.69 173 GLU A C 1
ATOM 1354 O O . GLU A 1 173 ? -14.816 3.223 2.127 1.00 94.69 173 GLU A O 1
ATOM 1359 N N . GLU A 1 174 ? -12.978 4.285 1.414 1.00 92.69 174 GLU A N 1
ATOM 1360 C CA . GLU A 1 174 ? -13.321 4.142 -0.016 1.00 92.69 174 GLU A CA 1
ATOM 1361 C C . GLU A 1 174 ? -13.282 2.674 -0.480 1.00 92.69 174 GLU A C 1
ATOM 1363 O O . GLU A 1 174 ? -14.016 2.299 -1.392 1.00 92.69 174 GLU A O 1
ATOM 1368 N N . LEU A 1 175 ? -12.433 1.840 0.132 1.00 94.31 175 LEU A N 1
ATOM 1369 C CA . LEU A 1 175 ? -12.370 0.401 -0.152 1.00 94.31 175 LEU A CA 1
ATOM 1370 C C . LEU A 1 175 ? -13.452 -0.410 0.585 1.00 94.31 175 LEU A C 1
ATOM 1372 O O . LEU A 1 175 ? -13.618 -1.589 0.287 1.00 94.31 175 LEU A O 1
ATOM 1376 N N . GLY A 1 176 ? -14.178 0.193 1.532 1.00 93.75 176 GLY A N 1
ATOM 1377 C CA . GLY A 1 176 ? -15.145 -0.508 2.383 1.00 93.75 176 GLY A CA 1
ATOM 1378 C C . GLY A 1 176 ? -14.504 -1.448 3.412 1.00 93.75 176 GLY A C 1
ATOM 1379 O O . GLY A 1 176 ? -15.147 -2.386 3.871 1.00 93.75 176 GLY A O 1
ATOM 1380 N N . MET A 1 177 ? -13.239 -1.216 3.765 1.00 95.31 177 MET A N 1
ATOM 1381 C CA . MET A 1 177 ? -12.459 -2.034 4.699 1.00 95.31 177 MET A CA 1
ATOM 1382 C C . MET A 1 177 ? -12.664 -1.555 6.142 1.00 95.31 177 MET A C 1
ATOM 1384 O O . MET A 1 177 ? -11.831 -0.859 6.716 1.00 95.31 177 MET A O 1
ATOM 1388 N N . TRP A 1 178 ? -13.840 -1.844 6.702 1.00 94.69 178 TRP A N 1
ATOM 1389 C CA . TRP A 1 178 ? -14.300 -1.218 7.950 1.00 94.69 178 TRP A CA 1
ATOM 1390 C C . TRP A 1 178 ? -13.517 -1.629 9.198 1.00 94.69 178 TRP A C 1
ATOM 1392 O O . TRP A 1 178 ? -13.430 -0.833 10.129 1.00 94.69 178 TRP A O 1
ATOM 1402 N N . GLU A 1 179 ? -12.935 -2.827 9.229 1.00 93.88 179 GLU A N 1
ATOM 1403 C CA . GLU A 1 179 ? -12.122 -3.283 10.364 1.00 93.88 179 GLU A CA 1
ATOM 1404 C C . GLU A 1 179 ? -10.864 -2.414 10.495 1.00 93.88 179 GLU A C 1
ATOM 1406 O O . GLU A 1 179 ? -10.616 -1.817 11.543 1.00 93.88 179 GLU A O 1
ATOM 1411 N N . GLU A 1 180 ? -10.154 -2.205 9.387 1.00 95.88 180 GLU A N 1
ATOM 1412 C CA . GLU A 1 180 ? -8.968 -1.355 9.321 1.00 95.88 180 GLU A CA 1
ATOM 1413 C C . GLU A 1 180 ? -9.292 0.126 9.576 1.00 95.88 180 GLU A C 1
AT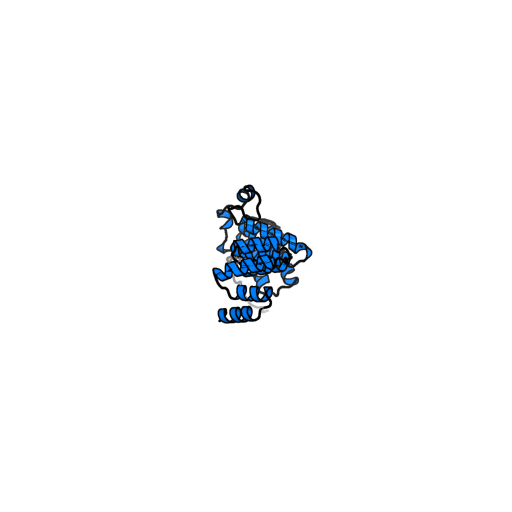OM 1415 O O . GLU A 1 180 ? -8.498 0.848 10.187 1.00 95.88 180 GLU A O 1
ATOM 1420 N N . VAL A 1 181 ? -10.474 0.601 9.160 1.00 96.38 181 VAL A N 1
ATOM 1421 C CA . VAL A 1 181 ? -10.954 1.959 9.485 1.00 96.38 181 VAL A CA 1
ATOM 1422 C C . VAL A 1 181 ? -11.077 2.144 10.998 1.00 96.38 181 VAL A C 1
ATOM 1424 O O . VAL A 1 181 ? -10.637 3.159 11.547 1.00 96.38 181 VAL A O 1
ATOM 1427 N N . VAL A 1 182 ? -11.660 1.163 11.687 1.00 95.50 182 VAL A N 1
ATOM 1428 C CA . VAL A 1 182 ? -11.853 1.190 13.141 1.00 95.50 182 VAL A CA 1
ATOM 1429 C C . VAL A 1 182 ? -10.511 1.133 13.865 1.00 95.50 182 VAL A C 1
ATOM 1431 O O . VAL A 1 182 ? -10.298 1.906 14.805 1.00 95.50 182 VAL A O 1
ATOM 1434 N N . GLU A 1 183 ? -9.577 0.303 13.400 1.00 94.69 183 GLU A N 1
ATOM 1435 C CA . GLU A 1 183 ? -8.203 0.274 13.911 1.00 94.69 183 GLU A CA 1
ATOM 1436 C C . GLU A 1 183 ? -7.507 1.631 13.751 1.00 94.69 183 GLU A C 1
ATOM 1438 O O . GLU A 1 183 ? -6.923 2.137 14.711 1.00 94.69 183 GLU A O 1
ATOM 1443 N N . CYS A 1 184 ? -7.634 2.278 12.588 1.00 96.56 184 CYS A N 1
ATOM 1444 C CA . CYS A 1 184 ? -7.056 3.600 12.347 1.00 96.56 184 CYS A CA 1
ATOM 1445 C C . CYS A 1 184 ? -7.625 4.662 13.302 1.00 96.56 184 CYS A C 1
ATOM 1447 O O . CYS A 1 184 ? -6.861 5.394 13.934 1.00 96.56 184 CYS A O 1
ATOM 1449 N N . TYR A 1 185 ? -8.952 4.741 13.472 1.00 96.19 185 TYR A N 1
ATOM 1450 C CA . TYR A 1 185 ? -9.557 5.698 14.412 1.00 96.19 185 TYR A CA 1
ATOM 1451 C C . TYR A 1 185 ? -9.202 5.403 15.870 1.00 96.19 185 TYR A C 1
ATOM 1453 O O . TYR A 1 185 ? -9.028 6.335 16.662 1.00 96.19 185 TYR A O 1
ATOM 1461 N N . THR A 1 186 ? -9.051 4.128 16.224 1.00 94.25 186 THR A N 1
ATOM 1462 C CA . THR A 1 186 ? -8.588 3.711 17.553 1.00 94.25 186 THR A CA 1
ATOM 1463 C C . THR A 1 186 ? -7.136 4.129 17.781 1.00 94.25 186 THR A C 1
ATOM 1465 O O . THR A 1 186 ? -6.834 4.714 18.821 1.00 94.25 186 THR A O 1
ATOM 1468 N N . GLY A 1 187 ? -6.260 3.942 16.788 1.00 93.19 187 GLY A N 1
ATOM 1469 C CA . GLY A 1 187 ? -4.868 4.405 16.807 1.00 93.19 187 GLY A CA 1
ATOM 1470 C C . GLY A 1 187 ? -4.729 5.928 16.922 1.00 93.19 187 GLY A C 1
ATOM 1471 O O . GLY A 1 187 ? -3.789 6.419 17.541 1.00 93.19 187 GLY A O 1
ATOM 1472 N N . MET A 1 188 ? -5.702 6.691 16.412 1.00 94.94 188 MET A N 1
ATOM 1473 C CA . MET A 1 188 ? -5.794 8.148 16.603 1.00 94.94 188 MET A CA 1
ATOM 1474 C C . MET A 1 188 ? -6.354 8.570 17.972 1.00 94.94 188 MET A C 1
ATOM 1476 O O . MET A 1 188 ? -6.454 9.767 18.245 1.00 94.94 188 MET A O 1
ATOM 1480 N N . GLY A 1 189 ? -6.792 7.629 18.812 1.00 93.00 189 GLY A N 1
ATOM 1481 C CA . GLY A 1 189 ? -7.481 7.911 20.075 1.00 93.00 189 GLY A CA 1
ATOM 1482 C C . GLY A 1 189 ? -8.940 8.370 19.918 1.00 93.00 189 GLY A C 1
ATOM 1483 O O . GLY A 1 189 ? -9.571 8.756 20.900 1.00 93.00 189 GLY A O 1
ATOM 1484 N N . GLN A 1 190 ? -9.520 8.310 18.714 1.00 94.12 190 GLN A N 1
ATOM 1485 C CA . GLN A 1 190 ? -10.912 8.695 18.438 1.00 94.12 190 GLN A CA 1
ATOM 1486 C C . GLN A 1 190 ? -11.889 7.535 18.697 1.00 94.12 190 GLN A C 1
ATOM 1488 O O . GLN A 1 190 ? -12.700 7.173 17.842 1.00 94.12 190 GLN A O 1
ATOM 1493 N N . THR A 1 191 ? -11.846 6.954 19.897 1.00 92.94 191 THR A N 1
ATOM 1494 C CA . THR A 1 191 ? -12.607 5.739 20.252 1.00 92.94 191 THR A CA 1
ATOM 1495 C C . THR A 1 191 ? -14.120 5.915 20.123 1.00 92.94 191 THR A C 1
ATOM 1497 O O . THR A 1 191 ? -14.807 5.011 19.664 1.00 92.94 191 THR A O 1
ATOM 1500 N N . GLN A 1 192 ? -14.652 7.096 20.445 1.00 94.19 192 GLN A N 1
ATOM 1501 C CA . GLN A 1 192 ? -16.085 7.388 20.309 1.00 94.19 192 GLN A CA 1
ATOM 1502 C C . GLN A 1 192 ? -16.550 7.381 18.850 1.00 94.19 192 GLN A C 1
ATOM 1504 O O . GLN A 1 192 ? -17.647 6.921 18.548 1.00 94.19 192 GLN A O 1
ATOM 1509 N N . ARG A 1 193 ? -15.713 7.878 17.931 1.00 94.00 193 ARG A N 1
ATOM 1510 C CA . ARG A 1 193 ? -16.004 7.832 16.495 1.00 94.00 193 ARG A CA 1
ATOM 1511 C C . ARG A 1 193 ? -15.918 6.399 15.978 1.00 94.00 193 ARG A C 1
ATOM 1513 O O . ARG A 1 193 ? -16.807 5.976 15.250 1.00 94.00 193 ARG A O 1
ATOM 1520 N N . ALA A 1 194 ? -14.892 5.663 16.402 1.00 94.50 194 ALA A N 1
ATOM 1521 C CA . ALA A 1 194 ? -14.716 4.256 16.064 1.00 94.50 194 ALA A CA 1
ATOM 1522 C C . ALA A 1 194 ? -15.934 3.416 16.490 1.00 94.50 194 ALA A C 1
ATOM 1524 O O . ALA A 1 194 ? -16.486 2.695 15.667 1.00 94.50 194 ALA A O 1
ATOM 1525 N N . LYS A 1 195 ? -16.423 3.586 17.729 1.00 94.75 195 LYS A N 1
ATOM 1526 C CA . LYS A 1 195 ? -17.628 2.904 18.235 1.00 94.75 195 LYS A CA 1
ATOM 1527 C C . LYS A 1 195 ? -18.861 3.163 17.375 1.00 94.75 195 LYS A C 1
ATOM 1529 O O . LYS A 1 195 ? -19.503 2.210 16.957 1.00 94.75 195 LYS A O 1
ATOM 1534 N N . LYS A 1 196 ? -19.145 4.430 17.054 1.00 95.62 196 LYS A N 1
ATOM 1535 C CA . LYS A 1 196 ? -20.291 4.792 16.201 1.00 95.62 196 LYS A CA 1
ATOM 1536 C C . LYS A 1 196 ? -20.233 4.099 14.843 1.00 95.62 196 LYS A C 1
ATOM 1538 O O . LYS A 1 196 ? -21.223 3.525 14.411 1.00 95.62 196 LYS A O 1
ATOM 1543 N N . ILE A 1 197 ? -19.061 4.106 14.205 1.00 94.69 197 ILE A N 1
ATOM 1544 C CA . ILE A 1 197 ? -18.862 3.424 12.920 1.00 94.69 197 ILE A CA 1
ATOM 1545 C C . ILE A 1 197 ? -19.118 1.921 13.074 1.00 94.69 197 ILE A C 1
ATOM 1547 O O . ILE A 1 197 ? -19.808 1.338 12.245 1.00 94.69 197 ILE A O 1
ATOM 1551 N N . VAL A 1 198 ? -18.603 1.289 14.133 1.00 95.19 198 VAL A N 1
ATOM 1552 C CA . VAL A 1 198 ? -18.834 -0.141 14.389 1.00 95.19 198 VAL A CA 1
ATOM 1553 C C . VAL A 1 198 ? -20.319 -0.440 14.581 1.00 95.19 198 VAL A C 1
ATOM 1555 O O . VAL A 1 198 ? -20.824 -1.362 13.955 1.00 95.19 198 VAL A O 1
ATOM 1558 N N . GLU A 1 199 ? -21.037 0.337 15.391 1.00 94.00 199 GLU A N 1
ATOM 1559 C CA . GLU A 1 199 ? -22.474 0.153 15.633 1.00 94.00 199 GLU A CA 1
ATOM 1560 C C . GLU A 1 199 ? -23.302 0.309 14.348 1.00 94.00 199 GLU A C 1
ATOM 1562 O O . GLU A 1 199 ? -24.142 -0.541 14.045 1.00 94.00 199 GLU A O 1
ATOM 1567 N N . GLU A 1 200 ? -23.025 1.347 13.552 1.00 94.69 200 GLU A N 1
ATOM 1568 C CA . GLU A 1 200 ? -23.666 1.579 12.250 1.00 94.69 200 GLU A CA 1
ATOM 1569 C C . GLU A 1 200 ? -23.418 0.416 11.277 1.00 94.69 200 GLU A C 1
ATOM 1571 O O . GLU A 1 200 ? -24.325 -0.026 10.562 1.00 94.69 200 GLU A O 1
ATOM 1576 N N . ARG A 1 201 ? -22.187 -0.110 11.255 1.00 94.00 201 ARG A N 1
ATOM 1577 C CA . ARG A 1 201 ? -21.808 -1.219 10.373 1.00 94.00 201 ARG A CA 1
ATOM 1578 C C . ARG A 1 201 ? -22.383 -2.545 10.842 1.00 94.00 201 ARG A C 1
ATOM 1580 O O . ARG A 1 201 ? -22.953 -3.242 10.015 1.00 94.00 201 ARG A O 1
ATOM 1587 N N . LEU A 1 202 ? -22.352 -2.843 12.140 1.00 93.06 202 LEU A N 1
ATOM 1588 C CA . LEU A 1 202 ? -22.962 -4.043 12.719 1.00 93.06 202 LEU A CA 1
ATOM 1589 C C . LEU A 1 202 ? -24.479 -4.100 12.502 1.00 93.06 202 LEU A C 1
ATOM 1591 O O . LEU A 1 202 ? -25.028 -5.194 12.378 1.00 93.06 202 LEU A O 1
ATOM 1595 N N . ALA A 1 203 ? -25.153 -2.946 12.444 1.00 93.69 203 ALA A N 1
ATOM 1596 C CA . ALA A 1 203 ? -26.573 -2.871 12.103 1.00 93.69 203 ALA A CA 1
ATOM 1597 C C . ALA A 1 203 ? -26.856 -3.220 10.630 1.00 93.69 203 ALA A C 1
ATOM 1599 O O . ALA A 1 203 ? -27.952 -3.678 10.313 1.00 93.69 203 ALA A O 1
ATOM 1600 N N . THR A 1 204 ? -25.883 -3.005 9.739 1.00 92.75 204 THR A N 1
ATOM 1601 C CA . THR A 1 204 ? -26.004 -3.292 8.303 1.00 92.75 204 THR A CA 1
ATOM 1602 C C . THR A 1 204 ? -25.536 -4.711 7.978 1.00 92.75 204 THR A C 1
ATOM 1604 O O . THR A 1 204 ? -26.290 -5.498 7.413 1.00 92.75 204 THR A O 1
ATOM 1607 N N . GLU A 1 205 ? -24.295 -5.037 8.342 1.00 89.44 205 GLU A N 1
ATOM 1608 C CA . GLU A 1 205 ? -23.635 -6.310 8.073 1.00 89.44 205 GLU A CA 1
ATOM 1609 C C . GLU A 1 205 ? -22.798 -6.728 9.299 1.00 89.44 205 GLU A C 1
ATOM 1611 O O . GLU A 1 205 ? -21.788 -6.093 9.621 1.00 89.44 205 GLU A O 1
ATOM 1616 N N . PRO A 1 206 ? -23.217 -7.771 10.038 1.00 88.38 206 PRO A N 1
ATOM 1617 C CA . PRO A 1 206 ? -22.507 -8.212 11.229 1.00 88.38 206 PRO A CA 1
ATOM 1618 C C . PRO A 1 206 ? -21.284 -9.062 10.863 1.00 88.38 206 PRO A C 1
ATOM 1620 O O . PRO A 1 206 ? -21.405 -10.255 10.589 1.00 88.38 206 PRO A O 1
ATOM 1623 N N . THR A 1 207 ? -20.095 -8.468 10.939 1.00 92.56 207 THR A N 1
ATOM 1624 C CA . THR A 1 207 ? -18.820 -9.170 10.710 1.00 92.56 207 THR A CA 1
ATOM 1625 C C . THR A 1 207 ? -18.162 -9.579 12.035 1.00 92.56 207 THR A C 1
ATOM 1627 O O . THR A 1 207 ? -18.173 -8.785 12.985 1.00 92.56 207 THR A O 1
ATOM 1630 N N . PRO A 1 208 ? -17.547 -10.778 12.139 1.00 93.50 208 PRO A N 1
ATOM 1631 C CA . PRO A 1 208 ? -16.823 -11.199 13.340 1.00 93.50 208 PRO A CA 1
ATOM 1632 C C . PRO A 1 208 ? -15.752 -10.201 13.805 1.00 93.50 208 PRO A C 1
ATOM 1634 O O . PRO A 1 208 ? -15.674 -9.907 14.999 1.00 93.50 208 PRO A O 1
ATOM 1637 N N . GLY A 1 209 ? -14.964 -9.634 12.884 1.00 92.31 209 GLY A N 1
ATOM 16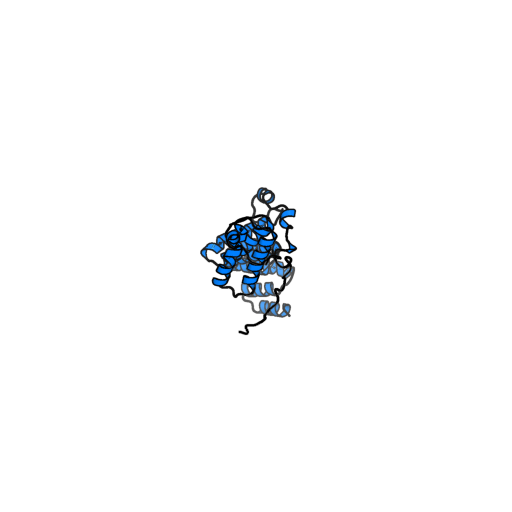38 C CA . GLY A 1 209 ? -13.899 -8.689 13.232 1.00 92.31 209 GLY A CA 1
ATOM 1639 C C . GLY A 1 209 ? -14.424 -7.378 13.819 1.00 92.31 209 GLY A C 1
ATOM 1640 O O . GLY A 1 209 ? -13.866 -6.875 14.792 1.00 92.31 209 GLY A O 1
ATOM 1641 N N . LEU A 1 210 ? -15.575 -6.883 13.351 1.00 94.06 210 LEU A N 1
ATOM 1642 C CA . LEU A 1 210 ? -16.234 -5.708 13.937 1.00 94.06 210 LEU A CA 1
ATOM 1643 C C . LEU A 1 210 ? -16.725 -5.959 15.372 1.00 94.06 210 LEU A C 1
ATOM 1645 O O . LEU A 1 210 ? -16.591 -5.083 16.227 1.00 94.06 210 LEU A O 1
ATOM 1649 N N . TRP A 1 211 ? -17.239 -7.157 15.675 1.00 94.69 211 TRP A N 1
ATOM 1650 C CA . TRP A 1 211 ? -17.588 -7.533 17.053 1.00 94.69 211 TRP A CA 1
ATOM 1651 C C . TRP A 1 211 ? -16.355 -7.623 17.955 1.00 94.69 211 TRP A C 1
ATOM 1653 O O . TRP A 1 211 ? -16.403 -7.177 19.103 1.00 94.69 211 TRP A O 1
ATOM 1663 N N . ALA A 1 212 ? -15.243 -8.154 17.442 1.00 93.69 212 ALA A N 1
ATOM 1664 C CA . ALA A 1 212 ? -13.980 -8.177 18.174 1.00 93.69 212 ALA A CA 1
ATOM 1665 C C . ALA A 1 212 ? -13.459 -6.753 18.438 1.00 93.69 212 ALA A C 1
ATOM 1667 O O . ALA A 1 212 ? -13.059 -6.444 19.562 1.00 93.69 212 ALA A O 1
ATOM 1668 N N . ALA A 1 213 ? -13.543 -5.861 17.446 1.00 92.75 213 ALA A N 1
ATOM 1669 C CA . ALA A 1 213 ? -13.167 -4.459 17.594 1.00 92.75 213 ALA A CA 1
ATOM 1670 C C . ALA A 1 213 ? -14.041 -3.734 18.634 1.00 92.75 213 ALA A C 1
ATOM 1672 O O . ALA A 1 213 ? -13.515 -3.010 19.482 1.00 92.75 213 ALA A O 1
ATOM 1673 N N . LEU A 1 214 ? -15.358 -3.984 18.645 1.00 93.69 214 LEU A N 1
ATOM 1674 C CA . LEU A 1 214 ? -16.257 -3.462 19.681 1.00 93.69 214 LEU A CA 1
ATOM 1675 C C . LEU A 1 214 ? -15.864 -3.973 21.073 1.00 93.69 214 LEU A C 1
ATOM 1677 O O . LEU A 1 214 ? -15.765 -3.191 22.018 1.00 93.69 214 LEU A O 1
ATOM 1681 N N . GLY A 1 215 ? -15.563 -5.269 21.192 1.00 93.19 215 GLY A N 1
ATOM 1682 C CA . GLY A 1 215 ? -15.054 -5.869 22.426 1.00 93.19 215 GLY A CA 1
ATOM 1683 C C . GLY A 1 215 ? -13.772 -5.202 22.927 1.00 93.19 215 GLY A C 1
ATOM 1684 O O . GLY A 1 215 ? -13.623 -4.996 24.131 1.00 93.19 215 GLY A O 1
ATOM 1685 N N . GLY A 1 216 ? -12.877 -4.795 22.024 1.00 91.19 216 GLY A N 1
ATOM 1686 C CA . GLY A 1 216 ? -11.677 -4.020 22.356 1.00 91.19 216 GLY A CA 1
ATOM 1687 C C . GLY A 1 216 ? -11.990 -2.617 22.874 1.00 91.19 216 GLY A C 1
ATOM 1688 O O . GLY A 1 216 ? -11.406 -2.177 23.864 1.00 91.19 216 GLY A O 1
ATOM 1689 N N . LEU A 1 217 ? -12.948 -1.935 22.245 1.00 92.31 217 LEU A N 1
ATOM 1690 C CA . LEU A 1 217 ? -13.349 -0.569 22.593 1.00 92.31 217 LEU A CA 1
ATOM 1691 C C . LEU A 1 217 ? -14.159 -0.479 23.897 1.00 92.31 217 LEU A C 1
ATOM 1693 O O . LEU A 1 217 ? -14.139 0.561 24.560 1.00 92.31 217 LEU A O 1
ATOM 1697 N N . GLU A 1 218 ? -14.899 -1.528 24.254 1.00 92.19 218 GLU A N 1
ATOM 1698 C CA . GLU A 1 218 ? -15.767 -1.566 25.444 1.00 92.19 218 GLU A CA 1
ATOM 1699 C C . GLU A 1 218 ? -15.218 -2.435 26.575 1.00 92.19 218 GLU A C 1
ATOM 1701 O O . GLU A 1 218 ? -15.735 -2.392 27.687 1.00 92.19 218 GLU A O 1
ATOM 1706 N N . GLN A 1 219 ? -14.175 -3.220 26.296 1.00 89.81 219 GLN A N 1
ATOM 1707 C CA . GLN A 1 219 ? -13.611 -4.221 27.205 1.00 89.81 219 GLN A CA 1
ATOM 1708 C C . GLN A 1 219 ? -14.649 -5.254 27.684 1.00 89.81 219 GLN A C 1
ATOM 1710 O O . GLN A 1 219 ? -14.545 -5.801 28.783 1.00 89.81 219 GLN A O 1
ATOM 1715 N N . SER A 1 220 ? -15.645 -5.557 26.844 1.00 92.00 220 SER A N 1
ATOM 1716 C CA . SER A 1 220 ? -16.693 -6.535 27.142 1.00 92.00 220 SER A CA 1
ATOM 1717 C C . SER A 1 220 ? -16.343 -7.917 26.595 1.00 92.00 220 SER A C 1
ATOM 1719 O O . SER A 1 220 ? -16.106 -8.102 25.399 1.00 92.00 220 SER A O 1
ATOM 1721 N N . LYS A 1 221 ? -16.370 -8.922 27.476 1.00 93.19 221 LYS A N 1
ATOM 1722 C CA . LYS A 1 221 ? -16.154 -10.331 27.113 1.00 93.19 221 LYS A CA 1
ATOM 1723 C C . LYS A 1 221 ? -17.256 -10.875 26.197 1.00 93.19 221 LYS A C 1
ATOM 1725 O O . LYS A 1 221 ? -16.983 -11.745 25.372 1.00 93.19 221 LYS A O 1
ATOM 1730 N N . GLU A 1 222 ? -18.476 -10.364 26.329 1.00 94.50 222 GLU A N 1
ATOM 1731 C CA . GLU A 1 222 ? -19.647 -10.837 25.581 1.00 94.50 222 GLU A CA 1
ATOM 1732 C C . GLU A 1 222 ? -19.491 -10.585 24.075 1.00 94.50 222 GLU A C 1
ATOM 1734 O O . GLU A 1 222 ? -19.820 -11.445 23.258 1.00 94.50 222 GLU A O 1
ATOM 1739 N N . HIS A 1 223 ? -18.903 -9.448 23.690 1.00 93.06 223 HIS A N 1
ATOM 1740 C CA . HIS A 1 223 ? -18.653 -9.127 22.282 1.00 93.06 223 HIS A CA 1
ATOM 1741 C C . HIS A 1 223 ? -17.620 -10.057 21.640 1.00 93.06 223 HIS A C 1
ATOM 1743 O O . HIS A 1 223 ? -17.813 -10.483 20.503 1.00 93.06 223 HIS A O 1
ATOM 1749 N N . TYR A 1 224 ? -16.582 -10.462 22.378 1.00 93.06 224 TYR A N 1
ATOM 1750 C CA . TYR A 1 224 ? -15.627 -11.461 21.891 1.00 93.06 224 TYR A CA 1
ATOM 1751 C C . TYR A 1 224 ? -16.250 -12.851 21.747 1.00 93.06 224 TYR A C 1
ATOM 1753 O O . TYR A 1 224 ? -15.948 -13.558 20.789 1.00 93.06 224 TYR A O 1
ATOM 1761 N N . GLN A 1 225 ? -17.135 -13.246 22.668 1.00 94.25 225 GLN A N 1
ATOM 1762 C CA . GLN A 1 225 ? -17.873 -14.508 22.544 1.00 94.25 225 GLN A CA 1
ATOM 1763 C C . GLN A 1 225 ? -18.757 -14.503 21.297 1.00 94.25 225 GLN A C 1
ATOM 1765 O O . GLN A 1 225 ? -18.731 -15.457 20.525 1.00 94.25 225 GLN A O 1
ATOM 1770 N N . LYS A 1 226 ? -19.453 -13.394 21.040 1.00 92.75 226 LYS A N 1
ATOM 1771 C CA . LYS A 1 226 ? -20.271 -13.232 19.838 1.00 92.75 226 LYS A CA 1
ATOM 1772 C C . LYS A 1 226 ? -19.441 -13.252 18.551 1.00 92.75 226 LYS A C 1
ATOM 1774 O O . LYS A 1 226 ? -19.834 -13.902 17.587 1.00 92.75 226 LYS A O 1
ATOM 1779 N N . ALA A 1 227 ? -18.276 -12.600 18.543 1.00 94.31 227 ALA A N 1
ATOM 1780 C CA . ALA A 1 227 ? -17.331 -12.677 17.428 1.00 94.31 227 ALA A CA 1
ATOM 1781 C C . ALA A 1 227 ? -16.885 -14.126 17.161 1.00 94.31 227 ALA A C 1
ATOM 1783 O O . ALA A 1 227 ? -16.870 -14.571 16.016 1.00 94.31 227 ALA A O 1
ATOM 1784 N N . TRP A 1 228 ? -16.576 -14.878 18.222 1.00 93.94 228 TRP A N 1
ATOM 1785 C CA . TRP A 1 228 ? -16.185 -16.285 18.132 1.00 93.94 228 TRP A CA 1
ATOM 1786 C C . TRP A 1 228 ? -17.303 -17.176 17.580 1.00 93.94 228 TRP A C 1
ATOM 1788 O O . TRP A 1 228 ? -17.050 -18.054 16.760 1.00 93.94 228 TRP A O 1
ATOM 1798 N N . GLU A 1 229 ? -18.542 -16.956 18.015 1.00 94.88 229 GLU A N 1
ATOM 1799 C CA . GLU A 1 229 ? -19.709 -17.701 17.533 1.00 94.88 229 GLU A CA 1
ATOM 1800 C C . GLU A 1 229 ? -19.989 -17.455 16.049 1.00 94.88 229 GLU A C 1
ATOM 1802 O O . GLU A 1 229 ? -20.299 -18.405 15.335 1.00 94.88 229 GLU A O 1
ATOM 1807 N N . LEU A 1 230 ? -19.829 -16.213 15.582 1.00 92.44 230 LEU A N 1
ATOM 1808 C CA . LEU A 1 230 ? -20.014 -15.837 14.177 1.00 92.44 230 LEU A CA 1
ATOM 1809 C C . LEU A 1 230 ? -18.881 -16.313 13.254 1.00 92.44 230 LEU A C 1
ATOM 1811 O O . LEU A 1 230 ? -19.067 -16.343 12.044 1.00 92.44 230 LEU A O 1
ATOM 1815 N N . SER A 1 231 ? -17.711 -16.648 13.802 1.00 90.38 231 SER A N 1
ATOM 1816 C CA . SER A 1 231 ? -16.539 -17.075 13.024 1.00 90.38 231 SER A CA 1
ATOM 1817 C C . SER A 1 231 ? -16.495 -18.583 12.734 1.00 90.38 231 SER A C 1
ATOM 1819 O O . SER A 1 231 ? -15.540 -19.037 12.098 1.00 90.38 231 SER A O 1
ATOM 1821 N N . LYS A 1 232 ? -17.454 -19.364 13.241 1.00 80.31 232 LYS A N 1
ATOM 1822 C CA . LYS A 1 232 ? -17.565 -20.805 12.965 1.00 80.31 232 LYS A CA 1
ATOM 1823 C C . LYS A 1 232 ? -18.159 -21.072 11.591 1.00 80.31 232 LYS A C 1
ATOM 1825 O O . LYS A 1 232 ? -17.681 -22.039 10.959 1.00 80.31 232 LYS A O 1
#

Organism: Heterosigma akashiwo (NCBI:txid2829)

Secondary structure (DSSP, 8-state):
-------------TT-----S----HHHHTS-PPPPHHHHHHHHHHHHHHHHHS-SSHHHHHHHHHHHHHHHTS--SHHHHHHHHHHHHHHHHTSTTTHHHHHHHHHHHHHHT-SS--TT---THHHHTSPPHHHHHTTTTTS----HHHHHHHHHHHHHHTT-HHHHHHHHHHHT-HHHHHHHHHHTT-HHHHHHHHHHHHHH---HHHHHHHHHHHT-HHHHHHHHHHT-